Protein AF-X0YX67-F1 (afdb_monomer_lite)

Sequence (241 aa):
MGVINETNQQYYAGAQGFTVENALGQTDFTFTFDTNIVFGSFDPTAVDYALNNFKLYSSADGITYTEYVTSYTVTGNTIKLGVALAQNSVLVCQLKRLDGGDYGNRDAYGTATENNYGSYEYITLNNIVNNFIVAYVGAGKLIPSVKRTDLVFHAKRALQEFSYDTLKSIKSQELTIPPSLSVVTPQDYVNYVRMSWIDSAGVQRIIYPAKQKLSSRCVLGLEITVNNSIAYYFLTKCFNW

Structure (mmCIF, N/CA/C/O backbone):
data_AF-X0YX67-F1
#
_entry.id   AF-X0YX67-F1
#
loop_
_atom_site.group_PDB
_atom_site.id
_atom_site.type_symbol
_atom_site.label_atom_id
_atom_site.label_alt_id
_atom_site.label_comp_id
_atom_site.label_asym_id
_atom_site.label_entity_id
_atom_site.label_seq_id
_atom_site.pdbx_PDB_ins_code
_atom_site.Cartn_x
_atom_site.Cartn_y
_atom_site.Cartn_z
_atom_site.occupancy
_atom_site.B_iso_or_equiv
_atom_site.auth_seq_id
_atom_site.auth_comp_id
_atom_site.auth_asym_id
_atom_site.auth_atom_id
_atom_site.pdbx_PDB_model_num
ATOM 1 N N . MET A 1 1 ? -10.930 1.159 -16.025 1.00 39.53 1 MET A N 1
ATOM 2 C CA . MET A 1 1 ? -11.445 2.359 -15.335 1.00 39.53 1 MET A CA 1
ATOM 3 C C . MET A 1 1 ? -12.205 1.839 -14.131 1.00 39.53 1 MET A C 1
ATOM 5 O O . MET A 1 1 ? -13.312 1.348 -14.300 1.00 39.53 1 MET A O 1
ATOM 9 N N . GLY A 1 2 ? -11.514 1.739 -12.994 1.00 44.59 2 GLY A N 1
ATOM 10 C CA . GLY A 1 2 ? -12.050 1.131 -11.776 1.00 44.59 2 GLY A CA 1
ATOM 11 C C . GLY A 1 2 ? -13.024 2.092 -11.115 1.00 44.59 2 GLY A C 1
ATOM 12 O O . GLY A 1 2 ? -12.695 3.262 -10.930 1.00 44.59 2 GLY A O 1
ATOM 13 N N . VAL A 1 3 ? -14.232 1.614 -10.839 1.00 50.72 3 VAL A N 1
ATOM 14 C CA . VAL A 1 3 ? -15.180 2.324 -9.983 1.00 50.72 3 VAL A CA 1
ATOM 15 C C . VAL A 1 3 ? -14.537 2.390 -8.599 1.00 50.72 3 VAL A C 1
ATOM 17 O O . VAL A 1 3 ? -14.054 1.379 -8.101 1.00 50.72 3 VAL A O 1
ATOM 20 N N . ILE A 1 4 ? -14.443 3.591 -8.031 1.00 56.75 4 ILE A N 1
ATOM 21 C CA . ILE A 1 4 ? -13.987 3.771 -6.653 1.00 56.75 4 ILE A CA 1
ATOM 22 C C . ILE A 1 4 ? -15.188 3.425 -5.773 1.00 56.75 4 ILE A C 1
ATOM 24 O O . ILE A 1 4 ? -16.162 4.178 -5.741 1.00 56.75 4 ILE A O 1
ATOM 28 N N . ASN A 1 5 ? -15.142 2.255 -5.138 1.00 67.69 5 ASN A N 1
ATOM 29 C CA . ASN A 1 5 ? -16.209 1.742 -4.278 1.00 67.69 5 ASN A CA 1
ATOM 30 C C . ASN A 1 5 ? -16.007 2.112 -2.794 1.00 67.69 5 ASN A C 1
ATOM 32 O O . ASN A 1 5 ? -16.951 2.009 -2.011 1.00 67.69 5 ASN A O 1
ATOM 36 N N . GLU A 1 6 ? -14.818 2.592 -2.423 1.00 77.44 6 GLU A N 1
ATOM 37 C CA . GLU A 1 6 ? -14.455 2.990 -1.060 1.00 77.44 6 GLU A CA 1
ATOM 38 C C . GLU A 1 6 ? -14.471 4.513 -0.852 1.00 77.44 6 GLU A C 1
ATOM 40 O O . GLU A 1 6 ? -14.205 5.308 -1.754 1.00 77.44 6 GLU A O 1
ATOM 45 N N . THR A 1 7 ? -14.739 4.940 0.382 1.00 84.44 7 THR A N 1
ATOM 46 C CA . THR A 1 7 ? -14.540 6.331 0.812 1.00 84.44 7 THR A CA 1
ATOM 47 C C . THR A 1 7 ? -13.056 6.638 1.040 1.00 84.44 7 THR A C 1
ATOM 49 O O . THR A 1 7 ? -12.255 5.749 1.322 1.00 84.44 7 THR A O 1
ATOM 52 N N . ASN A 1 8 ? -12.680 7.923 1.020 1.00 81.12 8 ASN A N 1
ATOM 53 C CA . ASN A 1 8 ? -11.298 8.346 1.292 1.00 81.12 8 ASN A CA 1
ATOM 54 C C . ASN A 1 8 ? -10.771 7.833 2.644 1.00 81.12 8 ASN A C 1
ATOM 56 O O . ASN A 1 8 ? -9.595 7.500 2.756 1.00 81.12 8 ASN A O 1
ATOM 60 N N . GLN A 1 9 ? -11.622 7.768 3.673 1.00 83.31 9 GLN A N 1
ATOM 61 C CA . GLN A 1 9 ? -11.219 7.261 4.985 1.00 83.31 9 GLN A CA 1
ATOM 62 C C . GLN A 1 9 ? -10.942 5.753 4.943 1.00 83.31 9 GLN A C 1
ATOM 64 O O . GLN A 1 9 ? -9.942 5.306 5.494 1.00 83.31 9 GLN A O 1
ATOM 69 N N . GLN A 1 10 ? -11.773 4.978 4.247 1.00 86.06 10 GLN A N 1
ATOM 70 C CA . GLN A 1 10 ? -11.542 3.542 4.067 1.00 86.06 10 GLN A CA 1
ATOM 71 C C . GLN A 1 10 ? -10.254 3.279 3.295 1.00 86.06 10 GLN A C 1
ATOM 73 O O . GLN A 1 10 ? -9.461 2.452 3.728 1.00 86.06 10 GLN A O 1
ATOM 78 N N . TYR A 1 11 ? -10.007 4.050 2.235 1.00 83.75 11 TYR A N 1
ATOM 79 C CA . TYR A 1 11 ? -8.797 3.922 1.439 1.00 83.75 11 TYR A CA 1
ATOM 80 C C . TYR A 1 11 ? -7.555 4.279 2.273 1.00 83.75 11 TYR A C 1
ATOM 82 O O . TYR A 1 11 ? -6.769 3.399 2.593 1.00 83.75 11 TYR A O 1
ATOM 90 N N . TYR A 1 12 ? -7.398 5.538 2.707 1.00 83.88 12 TYR A N 1
ATOM 91 C CA . TYR A 1 12 ? -6.165 6.036 3.351 1.00 83.88 12 TYR A CA 1
ATOM 92 C C . TYR A 1 12 ? -5.987 5.636 4.820 1.00 83.88 12 TYR A C 1
ATOM 94 O O . TYR A 1 12 ? -4.862 5.514 5.314 1.00 83.88 12 TYR A O 1
ATOM 102 N N . ALA A 1 13 ? -7.084 5.494 5.561 1.00 85.06 13 ALA A N 1
ATOM 103 C CA . ALA A 1 13 ? -7.005 5.105 6.962 1.00 85.06 13 ALA A CA 1
ATOM 104 C C . ALA A 1 13 ? -7.151 3.595 7.157 1.00 85.06 13 ALA A C 1
ATOM 106 O O . ALA A 1 13 ? -6.752 3.092 8.204 1.00 85.06 13 ALA A O 1
ATOM 107 N N . GLY A 1 14 ? -7.690 2.861 6.176 1.00 88.38 14 GLY A N 1
ATOM 108 C CA . GLY A 1 14 ? -8.059 1.459 6.368 1.00 88.38 14 GLY A CA 1
ATOM 109 C C . GLY A 1 14 ? -9.144 1.299 7.430 1.00 88.38 14 GLY A C 1
ATOM 110 O O . GLY A 1 14 ? -9.179 0.283 8.114 1.00 88.38 14 GLY A O 1
ATOM 111 N N . ALA A 1 15 ? -9.973 2.324 7.640 1.00 91.69 15 ALA A N 1
ATOM 112 C CA . ALA A 1 15 ? -10.895 2.384 8.764 1.00 91.69 15 ALA A CA 1
ATOM 113 C C . ALA A 1 15 ? -12.323 2.675 8.317 1.00 91.69 15 ALA A C 1
ATOM 115 O O . ALA A 1 15 ? -12.563 3.508 7.441 1.00 91.69 15 ALA A O 1
ATOM 116 N N . GLN A 1 16 ? -13.279 2.024 8.972 1.00 93.25 16 GLN A N 1
ATOM 117 C CA . GLN A 1 16 ? -14.699 2.313 8.825 1.00 93.25 16 GLN A CA 1
ATOM 118 C C . GLN A 1 16 ? -15.388 2.161 10.176 1.00 93.25 16 GLN A C 1
ATOM 120 O O . GLN A 1 16 ? -15.188 1.170 10.880 1.00 93.25 16 GLN A O 1
ATOM 125 N N . GLY A 1 17 ? -16.202 3.157 10.521 1.00 91.50 17 GLY A N 1
ATOM 126 C CA . GLY A 1 17 ? -16.963 3.202 11.761 1.00 91.50 17 GLY A CA 1
ATOM 127 C C . GLY A 1 17 ? -18.469 3.208 11.533 1.00 91.50 17 GLY A C 1
ATOM 128 O O . GLY A 1 17 ? -18.946 3.713 10.519 1.00 91.50 17 GLY A O 1
ATOM 129 N N . PHE A 1 18 ? -19.202 2.688 12.510 1.00 91.69 18 PHE A N 1
ATOM 130 C CA . PHE A 1 18 ? -20.656 2.727 12.590 1.00 91.69 18 PHE A CA 1
ATOM 131 C C . PHE A 1 18 ? -21.087 3.234 13.962 1.00 91.69 18 PHE A C 1
ATOM 133 O O . PHE A 1 18 ? -20.570 2.788 14.986 1.00 91.69 18 PHE A O 1
ATOM 140 N N . THR A 1 19 ? -22.066 4.130 13.982 1.00 91.31 19 THR A N 1
ATOM 141 C CA . THR A 1 19 ? -22.803 4.522 15.187 1.00 91.31 19 THR A CA 1
ATOM 142 C C . THR A 1 19 ? -24.046 3.652 15.312 1.00 91.31 19 THR A C 1
ATOM 144 O O . THR A 1 19 ? -24.805 3.517 14.353 1.00 91.31 19 THR A O 1
ATOM 147 N N . VAL A 1 20 ? -24.278 3.061 16.482 1.00 91.19 20 VAL A N 1
ATOM 148 C CA . VAL A 1 20 ? -25.467 2.234 16.715 1.00 91.19 20 VAL A CA 1
ATOM 149 C C . VAL A 1 20 ? -26.690 3.120 16.919 1.00 91.19 20 VAL A C 1
ATOM 151 O O . VAL A 1 20 ? -26.852 3.743 17.967 1.00 91.19 20 VAL A O 1
ATOM 154 N N . GLU A 1 21 ? -27.581 3.146 15.932 1.00 87.25 21 GLU A N 1
ATOM 155 C CA . GLU A 1 21 ? -2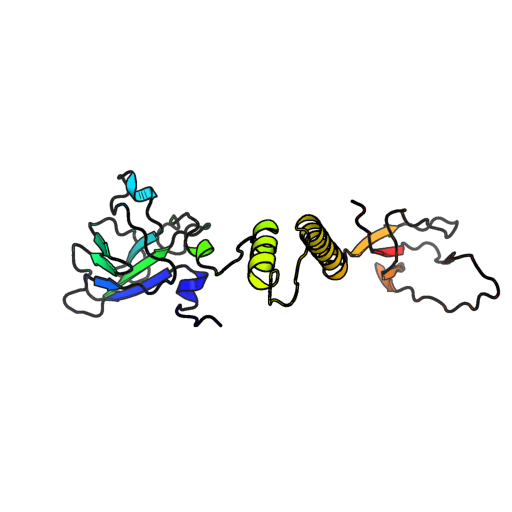8.815 3.942 15.992 1.00 87.25 21 GLU A CA 1
ATOM 156 C C . GLU A 1 21 ? -29.974 3.196 16.674 1.00 87.25 21 GLU A C 1
ATOM 158 O O . GLU A 1 21 ? -30.875 3.815 17.246 1.00 87.25 21 GLU A O 1
ATOM 163 N N . ASN A 1 22 ? -29.952 1.858 16.657 1.00 86.81 22 ASN A N 1
ATOM 164 C CA . ASN A 1 22 ? -31.023 1.030 17.207 1.00 86.81 22 ASN A CA 1
ATOM 165 C C . ASN A 1 22 ? -31.076 1.114 18.742 1.00 86.81 22 ASN A C 1
ATOM 167 O O . ASN A 1 22 ? -30.098 0.811 19.424 1.00 86.81 22 ASN A O 1
ATOM 171 N N . ALA A 1 23 ? -32.251 1.437 19.288 1.00 82.12 23 ALA A N 1
ATOM 172 C CA . ALA A 1 23 ? -32.503 1.500 20.729 1.00 82.12 23 ALA A CA 1
ATOM 173 C C . ALA A 1 23 ? -32.310 0.153 21.451 1.00 82.12 23 ALA A C 1
ATOM 175 O O . ALA A 1 23 ? -31.989 0.135 22.636 1.00 82.12 23 ALA A O 1
ATOM 176 N N . LEU A 1 24 ? -32.474 -0.973 20.747 1.00 85.25 24 LEU A N 1
ATOM 177 C CA . LEU A 1 24 ? -32.222 -2.318 21.283 1.00 85.25 24 LEU A CA 1
ATOM 178 C C . LEU A 1 24 ? -30.761 -2.774 21.115 1.00 85.25 24 LEU A C 1
ATOM 180 O O . LEU A 1 24 ? -30.411 -3.879 21.527 1.00 85.25 24 LEU A O 1
ATOM 184 N N . GLY A 1 25 ? -29.917 -1.937 20.510 1.00 87.56 25 GLY A N 1
ATOM 185 C CA . GLY A 1 25 ? -28.554 -2.274 20.128 1.00 87.56 25 GLY A CA 1
ATOM 186 C C . GLY A 1 25 ? -28.440 -2.973 18.770 1.00 87.56 25 GLY A C 1
ATOM 187 O O . GLY A 1 25 ? -29.434 -3.278 18.105 1.00 87.56 25 GLY A O 1
ATOM 188 N N . GLN A 1 26 ? -27.204 -3.203 18.331 1.00 90.00 26 GLN A N 1
ATOM 189 C CA . GLN A 1 26 ? -26.885 -3.814 17.036 1.00 90.00 26 GLN A CA 1
ATOM 190 C C . GLN A 1 26 ? -25.770 -4.853 17.185 1.00 90.00 26 GLN A C 1
ATOM 192 O O . GLN A 1 26 ? -24.805 -4.645 17.921 1.00 90.00 26 GLN A O 1
ATOM 197 N N . THR A 1 27 ? -25.915 -5.985 16.494 1.00 91.00 27 THR A N 1
ATOM 198 C CA . THR A 1 27 ? -24.943 -7.093 16.504 1.00 91.00 27 THR A CA 1
ATOM 199 C C . THR A 1 27 ? -24.186 -7.222 15.191 1.00 91.00 27 THR A C 1
ATOM 201 O O . THR A 1 27 ? -23.035 -7.642 15.200 1.00 91.00 27 THR A O 1
ATOM 204 N N . ASP A 1 28 ? -24.820 -6.869 14.072 1.00 91.50 28 ASP A N 1
ATOM 205 C CA . ASP A 1 28 ? -24.304 -7.145 12.734 1.00 91.50 28 ASP A CA 1
ATOM 206 C C . ASP A 1 28 ? -23.813 -5.849 12.081 1.00 91.50 28 ASP A C 1
ATOM 208 O O . ASP A 1 28 ? -24.578 -4.896 11.915 1.00 91.50 28 ASP A O 1
ATOM 212 N N . PHE A 1 29 ? -22.543 -5.825 11.682 1.00 92.75 29 PHE A N 1
ATOM 213 C CA . PHE A 1 29 ? -21.889 -4.682 11.044 1.00 92.75 29 PHE A CA 1
ATOM 214 C C . PHE A 1 29 ? -21.235 -5.141 9.744 1.00 92.75 29 PHE A C 1
ATOM 216 O O . PHE A 1 29 ? -20.368 -6.013 9.756 1.00 92.75 29 PHE A O 1
ATOM 223 N N . THR A 1 30 ? -21.671 -4.585 8.613 1.00 92.81 30 THR A N 1
ATOM 224 C CA . THR A 1 30 ? -21.150 -4.953 7.287 1.00 92.81 30 THR A CA 1
ATOM 225 C C . THR A 1 30 ? -20.212 -3.874 6.785 1.00 92.81 30 THR A C 1
ATOM 227 O O . THR A 1 30 ? -20.649 -2.766 6.488 1.00 92.81 30 THR A O 1
ATOM 230 N N . PHE A 1 31 ? -18.932 -4.212 6.685 1.00 90.50 31 PHE A N 1
ATOM 231 C CA . PHE A 1 31 ? -17.894 -3.326 6.181 1.00 90.50 31 PHE A CA 1
ATOM 232 C C . PHE A 1 31 ? -17.813 -3.404 4.656 1.00 90.50 31 PHE A C 1
ATOM 234 O O . PHE A 1 31 ? -18.072 -4.447 4.055 1.00 90.50 31 PHE A O 1
ATOM 241 N N . THR A 1 32 ? -17.449 -2.293 4.023 1.00 89.19 32 THR A N 1
ATOM 242 C CA . THR A 1 32 ? -17.390 -2.166 2.557 1.00 89.19 32 THR A CA 1
ATOM 243 C C . THR A 1 32 ? -15.966 -1.936 2.061 1.00 89.19 32 THR A C 1
ATOM 245 O O . THR A 1 32 ? -15.774 -1.204 1.096 1.00 89.19 32 THR A O 1
ATOM 248 N N . PHE A 1 33 ? -14.975 -2.510 2.748 1.00 86.00 33 PHE A N 1
ATOM 249 C CA . PHE A 1 33 ? -13.594 -2.514 2.273 1.00 86.00 33 PHE A CA 1
ATOM 250 C C . PHE A 1 33 ? -13.471 -3.346 0.984 1.00 86.00 33 PHE A C 1
ATOM 252 O O . PHE A 1 33 ? -14.098 -4.403 0.865 1.00 86.00 33 PHE A O 1
ATOM 259 N N . ASP A 1 34 ? -12.626 -2.897 0.062 1.00 82.31 34 ASP A N 1
ATOM 260 C CA . ASP A 1 34 ? -12.201 -3.617 -1.140 1.00 82.31 34 ASP A CA 1
ATOM 261 C C . ASP A 1 34 ? -11.268 -4.783 -0.761 1.00 82.31 34 ASP A C 1
ATOM 263 O O . ASP A 1 34 ? -11.273 -5.837 -1.404 1.00 82.31 34 ASP A O 1
ATOM 267 N N . THR A 1 35 ? -10.521 -4.645 0.342 1.00 84.69 35 THR A N 1
ATOM 268 C CA . THR A 1 35 ? -9.781 -5.750 0.965 1.00 84.69 35 THR A CA 1
ATOM 269 C C . THR A 1 35 ? -10.687 -6.564 1.887 1.00 84.69 35 THR A C 1
ATOM 271 O O . THR A 1 35 ? -11.244 -6.049 2.856 1.00 84.69 35 THR A O 1
ATOM 274 N N . ASN A 1 36 ? -10.784 -7.872 1.628 1.00 88.44 36 ASN A N 1
ATOM 275 C CA . ASN A 1 36 ? -11.565 -8.782 2.465 1.00 88.44 36 ASN A CA 1
ATOM 276 C C . ASN A 1 36 ? -11.023 -8.860 3.898 1.00 88.44 36 ASN A C 1
ATOM 278 O O . ASN A 1 36 ? -9.813 -8.952 4.126 1.00 88.44 36 ASN A O 1
ATOM 282 N N . ILE A 1 37 ? -11.935 -8.912 4.865 1.00 91.12 37 ILE A N 1
ATOM 283 C CA . ILE A 1 37 ? -11.599 -9.100 6.276 1.00 91.12 37 ILE A CA 1
ATOM 284 C C . ILE A 1 37 ? -11.174 -10.558 6.508 1.00 91.12 37 ILE A C 1
ATOM 286 O O . ILE A 1 37 ? -11.903 -11.498 6.192 1.00 91.12 37 ILE A O 1
ATOM 290 N N . VAL A 1 38 ? -9.982 -10.751 7.075 1.00 90.94 38 VAL A N 1
ATOM 291 C CA . VAL A 1 38 ? -9.420 -12.059 7.433 1.00 90.94 38 VAL A CA 1
ATOM 292 C C . VAL A 1 38 ? -9.468 -12.208 8.945 1.00 90.94 38 VAL A C 1
ATOM 294 O O . VAL A 1 38 ? -8.846 -11.434 9.674 1.00 90.94 38 VAL A O 1
ATOM 297 N N . PHE A 1 39 ? -10.200 -13.222 9.401 1.00 92.44 39 PHE A N 1
ATOM 298 C CA . PHE A 1 39 ? -10.424 -13.524 10.809 1.00 92.44 39 PHE A CA 1
ATOM 299 C C . PHE A 1 39 ? -9.821 -14.882 11.184 1.00 92.44 39 PHE A C 1
ATOM 301 O O . PHE A 1 39 ? -10.128 -15.893 10.556 1.00 92.44 39 PHE A O 1
ATOM 308 N N . GLY A 1 40 ? -8.982 -14.885 12.215 1.00 90.00 40 GLY A N 1
ATOM 309 C CA . GLY A 1 40 ? -8.435 -16.059 12.889 1.00 90.00 40 GLY A CA 1
ATOM 310 C C . GLY A 1 40 ? -9.041 -16.251 14.282 1.00 90.00 40 GLY A C 1
ATOM 311 O O . GLY A 1 40 ? -9.640 -17.288 14.545 1.00 90.00 40 GLY A O 1
ATOM 312 N N . SER A 1 41 ? -8.936 -15.254 15.170 1.00 92.00 41 SER A N 1
ATOM 313 C CA . SER A 1 41 ? -9.502 -15.316 16.532 1.00 92.00 41 SER A CA 1
ATOM 314 C C . SER A 1 41 ? -9.850 -13.932 17.081 1.00 92.00 41 SER A C 1
ATOM 316 O O . SER A 1 41 ? -9.212 -12.949 16.725 1.00 92.00 41 SER A O 1
ATOM 318 N N . PHE A 1 42 ? -10.829 -13.841 17.984 1.00 90.06 42 PHE A N 1
ATOM 319 C CA . PHE A 1 42 ? -11.140 -12.605 18.717 1.00 90.06 42 PHE A CA 1
ATOM 320 C C . PHE A 1 42 ? -10.285 -12.427 19.987 1.00 90.06 42 PHE A C 1
ATOM 322 O O . PHE A 1 42 ? -10.194 -11.316 20.499 1.00 90.06 42 PHE A O 1
ATOM 329 N N . ASP A 1 43 ? -9.690 -13.509 20.504 1.00 89.94 43 ASP A N 1
ATOM 330 C CA . ASP A 1 43 ? -8.937 -13.528 21.764 1.00 89.94 43 ASP A CA 1
ATOM 331 C C . ASP A 1 43 ? -7.453 -13.205 21.512 1.00 89.94 43 ASP A C 1
ATOM 333 O O . ASP A 1 43 ? -6.781 -14.013 20.864 1.00 89.94 43 ASP A O 1
ATOM 337 N N . PRO A 1 44 ? -6.906 -12.094 22.047 1.00 87.69 44 PRO A N 1
ATOM 338 C CA . PRO A 1 44 ? -5.502 -11.713 21.864 1.00 87.69 44 PRO A CA 1
ATOM 339 C C . PRO A 1 44 ? -4.484 -12.736 22.376 1.00 87.69 44 PRO A C 1
ATOM 341 O O . PRO A 1 44 ? -3.317 -12.689 21.991 1.00 87.69 44 PRO A O 1
ATOM 344 N N . THR A 1 45 ? -4.895 -13.642 23.266 1.00 90.19 45 THR A N 1
ATOM 345 C CA . THR A 1 45 ? -4.029 -14.693 23.814 1.00 90.19 45 THR A CA 1
ATOM 346 C C . THR A 1 45 ? -3.947 -15.927 22.913 1.00 90.19 45 THR A C 1
ATOM 348 O O . THR A 1 45 ? -3.042 -16.749 23.074 1.00 90.19 45 THR A O 1
ATOM 351 N N . ALA A 1 46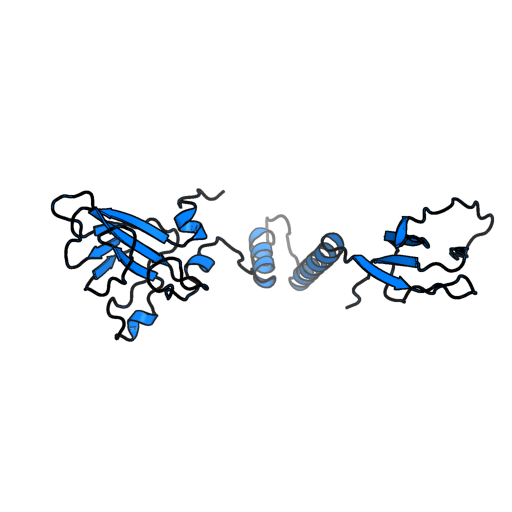 ? -4.854 -16.058 21.940 1.00 91.00 46 ALA A N 1
ATOM 352 C CA . ALA A 1 46 ? -4.853 -17.154 20.984 1.00 91.00 46 ALA A CA 1
ATOM 353 C C . ALA A 1 46 ? -3.799 -16.940 19.886 1.00 91.00 46 ALA A C 1
ATOM 355 O O . ALA A 1 46 ? -3.623 -15.837 19.372 1.00 91.00 46 ALA A O 1
ATOM 356 N N . VAL A 1 47 ? -3.144 -18.020 19.453 1.00 88.50 47 VAL A N 1
ATOM 357 C CA . VAL A 1 47 ? -2.115 -17.970 18.393 1.00 88.50 47 VAL A CA 1
ATOM 358 C C . VAL A 1 47 ? -2.685 -17.424 17.078 1.00 88.50 47 VAL A C 1
ATOM 360 O O . VAL A 1 47 ? -2.053 -16.600 16.417 1.00 88.50 47 VAL A O 1
ATOM 363 N N . ASP A 1 48 ? -3.912 -17.820 16.737 1.00 90.25 48 ASP A N 1
ATOM 364 C CA . ASP A 1 48 ? -4.572 -17.427 15.488 1.00 90.25 48 ASP A CA 1
ATOM 365 C C . ASP A 1 48 ? -4.975 -15.943 15.454 1.00 90.25 48 ASP A C 1
ATOM 367 O O . ASP A 1 48 ? -5.267 -15.412 14.385 1.00 90.25 48 ASP A O 1
ATOM 371 N N . TYR A 1 49 ? -4.935 -15.228 16.584 1.00 89.00 49 TYR A N 1
ATOM 372 C CA . TYR A 1 49 ? -5.202 -13.786 16.621 1.00 89.00 49 TYR A CA 1
ATOM 373 C C . TYR A 1 49 ? -4.177 -12.988 15.801 1.00 89.00 49 TYR A C 1
ATOM 375 O O . TYR A 1 49 ? -4.503 -11.982 15.164 1.00 89.00 49 TYR A O 1
ATOM 383 N N . ALA A 1 50 ? -2.930 -13.466 15.741 1.00 87.56 50 ALA A N 1
ATOM 384 C CA . ALA A 1 50 ? -1.894 -12.846 14.921 1.00 87.56 50 ALA A CA 1
ATOM 385 C C . ALA A 1 50 ? -2.242 -12.860 13.419 1.00 87.56 50 ALA A C 1
ATOM 387 O O . ALA A 1 50 ? -1.805 -11.964 12.693 1.00 87.56 50 ALA A O 1
ATOM 388 N N . LEU A 1 51 ? -3.059 -13.824 12.972 1.00 90.62 51 LEU A N 1
ATOM 389 C CA . LEU A 1 51 ? -3.480 -13.989 11.576 1.00 90.62 51 LEU A CA 1
ATOM 390 C C . LEU A 1 51 ? -4.570 -12.999 11.147 1.00 90.62 51 LEU A C 1
ATOM 392 O O . LEU A 1 51 ? -4.819 -12.859 9.950 1.00 90.62 51 LEU A O 1
ATOM 396 N N . ASN A 1 52 ? -5.203 -12.292 12.088 1.00 92.12 52 ASN A N 1
ATOM 397 C CA . ASN A 1 52 ? -6.174 -11.254 11.754 1.00 92.12 52 ASN A CA 1
ATOM 398 C C . ASN A 1 52 ? -5.508 -10.154 10.922 1.00 92.12 52 ASN A C 1
ATOM 400 O O . ASN A 1 52 ? -4.429 -9.679 11.284 1.00 92.12 52 ASN A O 1
ATOM 404 N N . ASN A 1 53 ? -6.165 -9.680 9.864 1.00 92.81 53 ASN A N 1
ATOM 405 C CA . ASN A 1 53 ? -5.693 -8.519 9.095 1.00 92.81 53 ASN A CA 1
ATOM 406 C C . ASN A 1 53 ? -6.265 -7.179 9.597 1.00 92.81 53 ASN A C 1
ATOM 408 O O . ASN A 1 53 ? -5.980 -6.131 9.021 1.00 92.81 53 ASN A O 1
ATOM 412 N N . PHE A 1 54 ? -7.039 -7.208 10.680 1.00 93.69 54 PHE A N 1
ATOM 413 C CA . PHE A 1 54 ? -7.739 -6.063 11.251 1.00 93.69 54 PHE A CA 1
ATOM 414 C C . PHE A 1 54 ? -7.748 -6.123 12.783 1.00 93.69 54 PHE A C 1
ATOM 416 O O . PHE A 1 54 ? -7.417 -7.149 13.383 1.00 93.69 54 PHE A O 1
ATOM 423 N N . LYS A 1 55 ? -8.146 -5.013 13.400 1.00 93.44 55 LYS A N 1
ATOM 424 C CA . LYS A 1 55 ? -8.530 -4.898 14.804 1.00 93.44 55 LYS A CA 1
ATOM 425 C C . LYS A 1 55 ? -9.879 -4.197 14.909 1.00 93.44 55 LYS A C 1
ATOM 427 O O . LYS A 1 55 ? -10.205 -3.320 14.105 1.00 93.44 55 LYS A O 1
ATOM 432 N N . LEU A 1 56 ? -10.661 -4.591 15.907 1.00 93.56 56 LEU A N 1
ATOM 433 C CA . LEU A 1 56 ? -11.974 -4.022 16.174 1.00 93.56 56 LEU A CA 1
ATOM 434 C C . LEU A 1 56 ? -11.903 -3.156 17.427 1.00 93.56 56 LEU A C 1
ATOM 436 O O . LEU A 1 56 ? -11.373 -3.587 18.450 1.00 93.56 56 LEU A O 1
ATOM 440 N N . TYR A 1 57 ? -12.461 -1.954 17.357 1.00 94.62 57 TYR A N 1
ATOM 441 C CA . TYR A 1 57 ? -12.525 -1.030 18.477 1.00 94.62 57 TYR A CA 1
ATOM 442 C C . TYR A 1 57 ? -13.969 -0.622 18.749 1.00 94.62 57 TYR A C 1
ATOM 444 O O . TYR A 1 57 ? -14.743 -0.379 17.825 1.00 94.62 57 TYR A O 1
ATOM 452 N N . SER A 1 58 ? -14.321 -0.507 20.023 1.00 93.50 58 SER A N 1
ATOM 453 C CA . SER A 1 58 ? -15.609 0.022 20.467 1.00 93.50 58 SER A CA 1
ATOM 454 C C . SER A 1 58 ? -15.414 1.261 21.330 1.00 93.50 58 SER A C 1
ATOM 456 O O . SER A 1 58 ? -14.433 1.365 22.065 1.00 93.50 58 SER A O 1
ATOM 458 N N . SER A 1 59 ? -16.355 2.196 21.262 1.00 93.69 59 SER A N 1
ATOM 459 C CA . SER A 1 59 ? -16.394 3.380 22.115 1.00 93.69 59 SER A CA 1
ATOM 460 C C . SER A 1 59 ? -17.827 3.664 22.546 1.00 93.69 59 SER A C 1
ATOM 462 O O . SER A 1 59 ? -18.720 3.675 21.706 1.00 93.69 59 SER A O 1
ATOM 464 N N . ALA A 1 60 ? -18.054 3.917 23.835 1.00 89.69 60 ALA A N 1
ATOM 465 C CA . ALA A 1 60 ? -19.363 4.356 24.326 1.00 89.69 60 ALA A CA 1
ATOM 466 C C . ALA A 1 60 ? -19.626 5.843 24.021 1.00 89.69 60 ALA A C 1
ATOM 468 O O . ALA A 1 60 ? -20.766 6.228 23.785 1.00 89.69 60 ALA A O 1
ATOM 469 N N . ASP A 1 61 ? -18.562 6.654 23.984 1.00 86.31 61 ASP A N 1
ATOM 470 C CA . ASP A 1 61 ? -18.642 8.117 23.865 1.00 86.31 61 ASP A CA 1
ATOM 471 C C . ASP A 1 61 ? -18.240 8.635 22.470 1.00 86.31 61 ASP A C 1
ATOM 473 O O . ASP A 1 61 ? -18.349 9.825 22.186 1.00 86.31 61 ASP A O 1
ATOM 477 N N . GLY A 1 62 ? -17.693 7.766 21.611 1.00 83.56 62 GLY A N 1
ATOM 478 C CA . GLY A 1 62 ? -17.143 8.126 20.296 1.00 83.56 62 GLY A CA 1
ATOM 479 C C . GLY A 1 62 ? -15.783 8.841 20.336 1.00 83.56 62 GLY A C 1
ATOM 480 O O . GLY A 1 62 ? -15.264 9.223 19.286 1.00 83.56 62 GLY A O 1
ATOM 481 N N . ILE A 1 63 ? -15.195 9.010 21.527 1.00 83.81 63 ILE A N 1
ATOM 482 C CA . ILE A 1 63 ? -13.918 9.713 21.748 1.00 83.81 63 ILE A CA 1
ATOM 483 C C . ILE A 1 63 ? -12.810 8.728 22.138 1.00 83.81 63 ILE A C 1
ATOM 485 O O . ILE A 1 63 ? -11.754 8.698 21.509 1.00 83.81 63 ILE A O 1
ATOM 489 N N . THR A 1 64 ? -13.049 7.906 23.163 1.00 89.44 64 THR A N 1
ATOM 490 C CA . THR A 1 64 ? -12.072 6.927 23.660 1.00 89.44 64 THR A CA 1
ATOM 491 C C . THR A 1 64 ? -12.402 5.550 23.113 1.00 89.44 64 THR A C 1
ATOM 493 O O . THR A 1 64 ? -13.463 5.002 23.411 1.00 89.44 64 THR A O 1
ATOM 496 N N . TYR A 1 65 ? -11.496 4.986 22.325 1.00 92.44 65 TYR A N 1
ATOM 497 C CA . TYR A 1 65 ? -11.676 3.691 21.677 1.00 92.44 65 TYR A CA 1
ATOM 498 C C . TYR A 1 65 ? -10.901 2.613 22.430 1.00 92.44 65 TYR A C 1
ATOM 500 O O . TYR A 1 65 ? -9.713 2.778 22.696 1.00 92.44 65 TYR A O 1
ATOM 508 N N . THR A 1 66 ? -11.563 1.507 22.757 1.00 92.38 66 THR A N 1
ATOM 509 C CA . THR A 1 66 ? -10.947 0.327 23.375 1.00 92.38 66 THR A CA 1
ATOM 510 C C . THR A 1 66 ? -11.066 -0.868 22.444 1.00 92.38 66 THR A C 1
ATOM 512 O O . THR A 1 66 ? -12.015 -0.964 21.666 1.00 92.38 66 THR A O 1
ATOM 515 N N . GLU A 1 67 ? -10.081 -1.766 22.481 1.00 91.94 67 GLU A N 1
ATOM 516 C CA . GLU A 1 67 ? -10.116 -2.971 21.654 1.00 91.94 67 GLU A CA 1
ATOM 517 C C . GLU A 1 67 ? -11.279 -3.878 22.079 1.00 91.94 67 GLU A C 1
ATOM 519 O O . GLU A 1 67 ? -11.478 -4.155 23.265 1.00 91.94 67 GLU A O 1
ATOM 524 N N . TYR A 1 68 ? -12.052 -4.340 21.100 1.00 91.00 68 TYR A N 1
ATOM 525 C CA . TYR A 1 68 ? -13.168 -5.246 21.317 1.00 91.00 68 TYR A CA 1
ATOM 526 C C . TYR A 1 68 ? -12.676 -6.698 21.270 1.00 91.00 68 TYR A C 1
ATOM 528 O O . TYR A 1 68 ? -12.456 -7.263 20.200 1.00 91.00 68 TYR A O 1
ATOM 536 N N . VAL A 1 69 ? -12.525 -7.298 22.452 1.00 89.69 69 VAL A N 1
ATOM 537 C CA . VAL A 1 69 ? -11.988 -8.661 22.650 1.00 89.69 69 VAL A CA 1
ATOM 538 C C . VAL A 1 69 ? -13.049 -9.676 23.088 1.00 89.69 69 VAL A C 1
ATOM 540 O O . VAL A 1 69 ? -12.736 -10.809 23.440 1.00 89.69 69 VAL A O 1
ATOM 543 N N . THR A 1 70 ? -14.324 -9.287 23.114 1.00 90.38 70 THR A N 1
ATOM 544 C CA . THR A 1 70 ? -15.431 -10.220 23.370 1.00 90.38 70 THR A CA 1
ATOM 545 C C . THR A 1 70 ? -15.772 -11.014 22.114 1.00 90.38 70 THR A C 1
ATOM 547 O O . THR A 1 70 ? -15.501 -10.567 21.006 1.00 90.38 70 THR A O 1
ATOM 550 N N . SER A 1 71 ? -16.383 -12.192 22.261 1.00 89.19 71 SER A N 1
ATOM 551 C CA . SER A 1 71 ? -16.620 -13.105 21.137 1.00 89.19 71 SER A CA 1
ATOM 552 C C . SER A 1 71 ? -17.403 -12.454 19.990 1.00 89.19 71 SER A C 1
ATOM 554 O O . SER A 1 71 ? -18.512 -11.952 20.196 1.00 89.19 71 SER A O 1
ATOM 556 N N . TYR A 1 72 ? -16.866 -12.539 18.777 1.00 92.12 72 TYR A N 1
ATOM 557 C CA . TYR A 1 72 ? -17.540 -12.188 17.530 1.00 92.12 72 TYR A CA 1
ATOM 558 C C . TYR A 1 72 ? -17.146 -13.176 16.430 1.00 92.12 72 TYR A C 1
ATOM 560 O O . TYR A 1 72 ? -16.176 -13.924 16.557 1.00 92.12 72 TYR A O 1
ATOM 568 N N . THR A 1 73 ? -17.919 -13.193 15.349 1.00 91.81 73 THR A N 1
ATOM 569 C CA . THR A 1 73 ? -17.663 -14.023 14.166 1.00 91.81 73 THR A CA 1
ATOM 570 C C . THR A 1 73 ? -17.640 -13.156 12.920 1.00 91.81 73 THR A C 1
ATOM 572 O O . THR A 1 73 ? -18.247 -12.085 12.892 1.00 91.81 73 THR A O 1
ATOM 575 N N . VAL A 1 74 ? -16.935 -13.610 11.887 1.00 92.06 74 VAL A N 1
ATOM 576 C CA . VAL A 1 74 ? -16.811 -12.883 10.622 1.00 92.06 74 VAL A CA 1
ATOM 577 C C . VAL A 1 74 ? -17.270 -13.777 9.481 1.00 92.06 74 VAL A C 1
ATOM 579 O O . VAL A 1 74 ? -16.866 -14.932 9.379 1.00 92.06 74 VAL A O 1
ATOM 582 N N . THR A 1 75 ? -18.157 -13.260 8.634 1.00 90.69 75 THR A N 1
ATOM 583 C CA . THR A 1 75 ? -18.617 -13.925 7.410 1.00 90.69 75 THR A CA 1
ATOM 584 C C . THR A 1 75 ? -18.487 -12.943 6.254 1.00 90.69 75 THR A C 1
ATOM 586 O O . THR A 1 75 ? -19.240 -11.973 6.169 1.00 90.69 75 THR A O 1
ATOM 589 N N . GLY A 1 76 ? -17.507 -13.169 5.376 1.00 88.31 76 GLY A N 1
ATOM 590 C CA . GLY A 1 76 ? -17.114 -12.170 4.380 1.00 88.31 76 GLY A CA 1
ATOM 591 C C . GLY A 1 76 ? -16.632 -10.892 5.071 1.00 88.31 76 GLY A C 1
ATOM 592 O O . GLY A 1 76 ? -15.771 -10.960 5.941 1.00 88.31 76 GLY A O 1
ATOM 593 N N . ASN A 1 77 ? -17.243 -9.752 4.741 1.00 89.81 77 ASN A N 1
ATOM 594 C CA . ASN A 1 77 ? -16.961 -8.463 5.384 1.00 89.81 77 ASN A CA 1
ATOM 595 C C . ASN A 1 77 ? -17.996 -8.080 6.459 1.00 89.81 77 ASN A C 1
ATOM 597 O O . ASN A 1 77 ? -18.024 -6.938 6.916 1.00 89.81 77 ASN A O 1
ATOM 601 N N . THR A 1 78 ? -18.861 -9.012 6.871 1.00 92.25 78 THR A N 1
ATOM 602 C CA . THR A 1 78 ? -19.820 -8.788 7.957 1.00 92.25 78 THR A CA 1
ATOM 603 C C . THR A 1 78 ? -19.288 -9.370 9.259 1.00 92.25 78 THR A C 1
ATOM 605 O O . THR A 1 78 ? -19.049 -10.575 9.361 1.00 92.25 78 THR A O 1
ATOM 608 N N . ILE A 1 79 ? -19.148 -8.517 10.271 1.00 93.44 79 ILE A N 1
ATOM 609 C CA . ILE A 1 79 ? -18.809 -8.900 11.641 1.00 93.44 79 ILE A CA 1
ATOM 610 C C . ILE A 1 79 ? -20.102 -9.005 12.447 1.00 93.44 79 ILE A C 1
ATOM 612 O O . ILE A 1 79 ? -20.908 -8.073 12.461 1.00 93.44 79 ILE A O 1
ATOM 616 N N . LYS A 1 80 ? -20.287 -10.137 13.125 1.00 93.50 80 LYS A N 1
ATOM 617 C CA . LYS A 1 80 ? -21.404 -10.387 14.038 1.00 93.50 80 LYS A CA 1
ATOM 618 C C . LYS A 1 80 ? -20.897 -10.516 15.465 1.00 93.50 80 LYS A C 1
ATOM 620 O O . LYS A 1 80 ? -20.164 -11.456 15.779 1.00 93.50 80 LYS A O 1
ATOM 625 N N . LEU A 1 81 ? -21.293 -9.585 16.322 1.00 92.62 81 LEU A N 1
ATOM 626 C CA . LEU A 1 81 ? -20.956 -9.583 17.742 1.00 92.62 81 LEU A CA 1
ATOM 627 C C . LEU A 1 81 ? -21.809 -10.606 18.502 1.00 92.62 81 LEU A C 1
ATOM 629 O O . LEU A 1 81 ? -23.001 -10.745 18.236 1.00 92.62 81 LEU A O 1
ATOM 633 N N . GLY A 1 82 ? -21.218 -11.297 19.481 1.00 86.75 82 GLY A N 1
ATOM 634 C CA . GLY A 1 82 ? -21.949 -12.229 20.349 1.00 86.75 82 GLY A CA 1
ATOM 635 C C . GLY A 1 82 ? -22.901 -11.537 21.332 1.00 86.75 82 GLY A C 1
ATOM 636 O O . GLY A 1 82 ? -23.846 -12.156 21.814 1.00 86.75 82 GLY A O 1
ATOM 637 N N . VAL A 1 83 ? -22.674 -10.249 21.609 1.00 87.69 83 VAL A N 1
ATOM 638 C CA . VAL A 1 83 ? -23.532 -9.394 22.440 1.00 87.69 83 VAL A CA 1
ATOM 639 C C . VAL A 1 83 ? -23.822 -8.108 21.675 1.00 87.69 83 VAL A C 1
ATOM 641 O O . VAL A 1 83 ? -22.913 -7.521 21.087 1.00 87.69 83 VAL A O 1
ATOM 644 N N . ALA A 1 84 ? -25.082 -7.672 21.684 1.00 88.50 84 ALA A N 1
ATOM 645 C CA . ALA A 1 84 ? -25.492 -6.436 21.029 1.00 88.50 84 ALA A CA 1
ATOM 646 C C . ALA A 1 84 ? -24.776 -5.229 21.644 1.00 88.50 84 ALA A C 1
ATOM 648 O O . ALA A 1 84 ? -24.766 -5.048 22.863 1.00 88.50 84 ALA A O 1
ATOM 649 N N . LEU A 1 85 ? -24.195 -4.393 20.787 1.00 90.38 85 LEU A N 1
ATOM 650 C CA . LEU A 1 85 ? -23.606 -3.129 21.201 1.00 90.38 85 LEU A CA 1
ATOM 651 C C . LEU A 1 85 ? -24.743 -2.137 21.495 1.00 90.38 85 LEU A C 1
ATOM 653 O O . LEU A 1 85 ? -25.688 -2.053 20.710 1.00 90.38 85 LEU A O 1
ATOM 657 N N . ALA A 1 86 ? -24.681 -1.422 22.619 1.00 89.44 86 ALA A N 1
ATOM 658 C CA . ALA A 1 86 ? -25.751 -0.522 23.054 1.00 89.44 86 ALA A CA 1
ATOM 659 C C . ALA A 1 86 ? -25.925 0.689 22.115 1.00 89.44 86 ALA A C 1
ATOM 661 O O . ALA A 1 86 ? -25.002 1.072 21.394 1.00 89.44 86 ALA A O 1
ATOM 662 N N . GLN A 1 87 ? -27.105 1.318 22.152 1.00 89.31 87 GLN A N 1
ATOM 663 C CA . GLN A 1 87 ? -27.388 2.531 21.378 1.00 89.31 87 GLN A CA 1
ATOM 664 C C . GLN A 1 87 ? -26.348 3.632 21.650 1.00 89.31 87 GLN A C 1
ATOM 666 O O . GLN A 1 87 ? -25.855 3.765 22.770 1.00 89.31 87 GLN A O 1
ATOM 671 N N . ASN A 1 88 ? -26.037 4.426 20.624 1.00 89.00 88 ASN A N 1
ATOM 672 C CA . ASN A 1 88 ? -25.052 5.516 20.618 1.00 89.00 88 ASN A CA 1
ATOM 673 C C . ASN A 1 88 ? -23.591 5.084 20.797 1.00 89.00 88 ASN A C 1
ATOM 675 O O . ASN A 1 88 ? -22.700 5.922 20.697 1.00 89.00 88 ASN A O 1
ATOM 679 N N . SER A 1 89 ? -23.326 3.791 20.994 1.00 91.19 89 SER A N 1
ATOM 680 C CA . SER A 1 89 ? -21.960 3.281 20.940 1.00 91.19 89 SER A CA 1
ATOM 681 C C . SER A 1 89 ? -21.453 3.279 19.495 1.00 91.19 89 SER A C 1
ATOM 683 O O . SER A 1 89 ? -22.217 3.096 18.543 1.00 91.19 89 SER A O 1
ATOM 685 N N . VAL A 1 90 ? -20.149 3.471 19.332 1.00 92.81 90 VAL A N 1
ATOM 686 C CA . VAL A 1 90 ? -19.452 3.474 18.046 1.00 92.81 90 VAL A CA 1
ATOM 687 C C . VAL A 1 90 ? -18.615 2.210 17.934 1.00 92.81 90 VAL A C 1
ATOM 689 O O . VAL A 1 90 ? -17.825 1.910 18.830 1.00 92.81 90 VAL A O 1
ATOM 692 N N . LEU A 1 91 ? -18.758 1.489 16.825 1.00 93.19 91 LEU A N 1
ATOM 693 C CA . LEU A 1 91 ? -17.887 0.377 16.460 1.00 93.19 91 LEU A CA 1
ATOM 694 C C . LEU A 1 91 ? -17.035 0.781 15.265 1.00 93.19 91 LEU A C 1
ATOM 696 O O . LEU A 1 91 ? -17.571 1.230 14.256 1.00 93.19 91 LEU A O 1
ATOM 700 N N . VAL A 1 92 ? -15.725 0.592 15.356 1.00 93.62 92 VAL A N 1
ATOM 701 C CA . VAL A 1 92 ? -14.785 0.874 14.271 1.00 93.62 92 VAL A CA 1
ATOM 702 C C . VAL A 1 92 ? -13.983 -0.378 13.963 1.00 93.62 92 VAL A C 1
ATOM 704 O O . VAL A 1 92 ? -13.391 -0.981 14.855 1.00 93.62 92 VAL A O 1
ATOM 707 N N . CYS A 1 93 ? -13.936 -0.751 12.688 1.00 93.19 93 CYS A N 1
ATOM 708 C CA . CYS A 1 93 ? -12.967 -1.715 12.188 1.00 93.19 93 CYS A CA 1
ATOM 709 C C . CYS A 1 93 ? -11.792 -0.957 11.583 1.00 93.19 93 CYS A C 1
ATOM 711 O O . CYS A 1 93 ? -11.982 -0.107 10.712 1.00 93.19 93 CYS A O 1
ATOM 713 N N . GLN A 1 94 ? -10.594 -1.294 12.044 1.00 93.06 94 GLN A N 1
ATOM 714 C CA . GLN A 1 94 ? -9.329 -0.756 11.570 1.00 93.06 94 GLN A CA 1
ATOM 715 C C . GLN A 1 94 ? -8.524 -1.903 10.958 1.00 93.06 94 GLN A C 1
ATOM 717 O O . GLN A 1 94 ? -8.122 -2.832 11.659 1.00 93.06 94 GLN A O 1
ATOM 722 N N . LEU A 1 95 ? -8.267 -1.846 9.656 1.00 92.62 95 LEU A N 1
ATOM 723 C CA . LEU A 1 95 ? -7.293 -2.712 9.002 1.00 92.62 95 LEU A CA 1
ATOM 724 C C . LEU A 1 95 ? -5.895 -2.421 9.558 1.00 92.62 95 LEU A C 1
ATOM 726 O O . LEU A 1 95 ? -5.565 -1.283 9.912 1.00 92.62 95 LEU A O 1
ATOM 730 N N . LYS A 1 96 ? -5.069 -3.464 9.653 1.00 92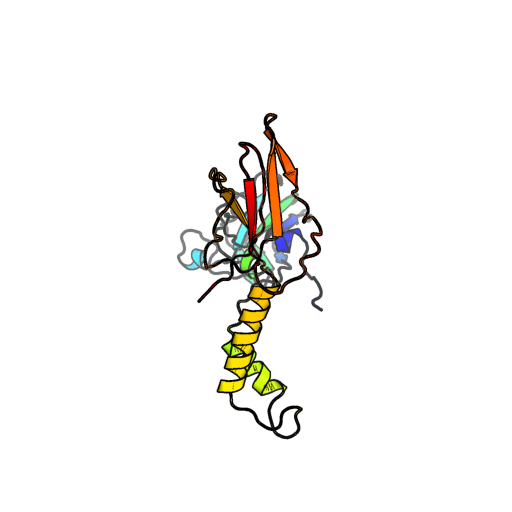.69 96 LYS A N 1
ATOM 731 C CA . LYS A 1 96 ? -3.701 -3.330 10.147 1.00 92.69 96 LYS A CA 1
ATOM 732 C C . LYS A 1 96 ? -2.853 -2.501 9.173 1.00 92.69 96 LYS A C 1
ATOM 734 O O . LYS A 1 96 ? -2.848 -2.785 7.975 1.00 92.69 96 LYS A O 1
ATOM 739 N N . ARG A 1 97 ? -2.112 -1.529 9.706 1.00 90.12 97 ARG A N 1
ATOM 740 C CA . ARG A 1 97 ? -1.314 -0.528 8.975 1.00 90.12 97 ARG A CA 1
ATOM 741 C C . ARG A 1 97 ? 0.103 -0.442 9.558 1.00 90.12 97 ARG A C 1
ATOM 743 O O . ARG A 1 97 ? 0.310 -0.828 10.711 1.00 90.12 97 ARG A O 1
ATOM 750 N N . LEU A 1 98 ? 1.092 0.045 8.804 1.00 87.75 98 LEU A N 1
ATOM 751 C CA . LEU A 1 98 ? 2.501 0.063 9.241 1.00 87.75 98 LEU A CA 1
ATOM 752 C C . LEU A 1 98 ? 2.732 0.906 10.501 1.00 87.75 98 LEU A C 1
ATOM 754 O O . LEU A 1 98 ? 3.624 0.615 11.294 1.00 87.75 98 LEU A O 1
ATOM 758 N N . ASP A 1 99 ? 1.953 1.966 10.664 1.00 86.81 99 ASP A N 1
ATOM 759 C CA . ASP A 1 99 ? 2.038 2.919 11.770 1.00 86.81 99 ASP A CA 1
ATOM 760 C C . ASP A 1 99 ? 1.198 2.515 12.995 1.00 86.81 99 ASP A C 1
ATOM 762 O O . ASP A 1 99 ? 1.254 3.200 14.015 1.00 86.81 99 ASP A O 1
ATOM 766 N N . GLY A 1 100 ? 0.450 1.407 12.913 1.00 85.12 100 GLY A N 1
ATOM 767 C CA . GLY A 1 100 ? -0.403 0.915 13.995 1.00 85.12 100 GLY A CA 1
ATOM 768 C C . GLY A 1 100 ? -1.828 1.485 14.011 1.00 85.12 100 GLY A C 1
ATOM 769 O O . GLY A 1 100 ? -2.609 1.116 14.890 1.00 85.12 100 GLY A O 1
ATOM 770 N N . GLY A 1 101 ? -2.202 2.322 13.035 1.00 88.62 101 GLY A N 1
ATOM 771 C CA . GLY A 1 101 ? -3.550 2.890 12.903 1.00 88.62 101 GLY A CA 1
ATOM 772 C C . GLY A 1 101 ? -3.860 4.041 13.872 1.00 88.62 101 GLY A C 1
ATOM 773 O O . GLY A 1 101 ? -3.032 4.447 14.685 1.00 88.62 101 GLY A O 1
ATOM 774 N N . ASP A 1 102 ? -5.078 4.584 13.778 1.00 88.88 102 ASP A N 1
ATOM 775 C CA . ASP A 1 102 ? -5.465 5.823 14.477 1.00 88.88 102 ASP A CA 1
ATOM 776 C C . ASP A 1 102 ? -6.272 5.602 15.773 1.00 88.88 102 ASP A C 1
ATOM 778 O O . ASP A 1 102 ? -6.450 6.537 16.559 1.00 88.88 102 ASP A O 1
ATOM 782 N N . TYR A 1 103 ? -6.731 4.371 16.027 1.00 89.19 103 TYR A N 1
ATOM 783 C CA . TYR A 1 103 ? -7.648 4.031 17.121 1.00 89.19 103 TYR A CA 1
ATOM 784 C C . TYR A 1 103 ? -6.970 3.271 18.268 1.00 89.19 103 TYR A C 1
ATOM 786 O O . TYR A 1 103 ? -5.960 2.586 18.094 1.00 89.19 103 TYR A O 1
ATOM 794 N N . GLY A 1 104 ? -7.556 3.394 19.463 1.00 88.75 104 GLY A N 1
ATOM 795 C CA . GLY A 1 104 ? -7.075 2.745 20.681 1.00 88.75 104 GLY A CA 1
ATOM 796 C C . GLY A 1 104 ? -5.620 3.084 20.993 1.00 88.75 104 GLY A C 1
ATOM 797 O O . GLY A 1 104 ? -5.220 4.248 20.990 1.00 88.75 104 GLY A O 1
ATOM 798 N N . ASN A 1 105 ? -4.822 2.051 21.246 1.00 87.56 105 ASN A N 1
ATOM 799 C CA . ASN A 1 105 ? -3.404 2.178 21.569 1.00 87.56 105 ASN A CA 1
ATOM 800 C C . ASN A 1 105 ? -2.502 2.313 20.330 1.00 87.56 105 ASN A C 1
ATOM 802 O O . ASN A 1 105 ? -1.283 2.335 20.493 1.00 87.56 105 ASN A O 1
ATOM 806 N N . ARG A 1 106 ? -3.078 2.421 19.120 1.00 88.00 106 ARG A N 1
ATOM 807 C CA . ARG A 1 106 ? -2.343 2.497 17.844 1.00 88.00 106 ARG A CA 1
ATOM 808 C C . ARG A 1 106 ? -1.401 1.313 17.641 1.00 88.00 106 ARG A C 1
ATOM 810 O O . ARG A 1 106 ? -0.226 1.459 17.322 1.00 88.00 106 ARG A O 1
ATOM 817 N N . ASP A 1 107 ? -1.932 0.126 17.890 1.00 88.62 107 ASP A N 1
ATOM 818 C CA . ASP A 1 107 ? -1.201 -1.136 17.895 1.00 88.62 107 ASP A CA 1
ATOM 819 C C . ASP A 1 107 ? -1.713 -2.119 16.828 1.00 88.62 107 ASP A C 1
ATOM 821 O O . ASP A 1 107 ? -1.402 -3.314 16.853 1.00 88.62 107 ASP A O 1
ATOM 825 N N . ALA A 1 108 ? -2.482 -1.629 15.853 1.00 87.44 108 ALA A N 1
ATOM 826 C CA . ALA A 1 108 ? -2.932 -2.387 14.692 1.00 87.44 108 ALA A CA 1
ATOM 827 C C . ALA A 1 108 ? -1.812 -2.493 13.641 1.00 87.44 108 ALA A C 1
ATOM 829 O O . ALA A 1 108 ? -1.979 -2.078 12.497 1.00 87.44 108 ALA A O 1
ATOM 830 N N . TYR A 1 109 ? -0.650 -3.025 14.026 1.00 88.81 109 TYR A N 1
ATOM 831 C CA . TYR A 1 109 ? 0.505 -3.142 13.134 1.00 88.81 109 TYR A CA 1
ATOM 832 C C . TYR A 1 109 ? 0.305 -4.220 12.065 1.00 88.81 109 TYR A C 1
ATOM 834 O O . TYR A 1 109 ? -0.014 -5.369 12.378 1.00 88.81 109 TYR A O 1
ATOM 842 N N . GLY A 1 110 ? 0.545 -3.868 10.803 1.00 87.12 110 GLY A N 1
ATOM 843 C CA . GLY A 1 110 ? 0.557 -4.791 9.666 1.00 87.12 110 GLY A CA 1
ATOM 844 C C . GLY A 1 110 ? 0.630 -4.048 8.336 1.00 87.12 110 GLY A C 1
ATOM 845 O O . GLY A 1 110 ? 1.101 -2.921 8.297 1.00 87.12 110 GLY A O 1
ATOM 846 N N . THR A 1 111 ? 0.214 -4.695 7.249 1.00 85.94 111 THR A N 1
ATOM 847 C CA . THR A 1 111 ? 0.335 -4.156 5.878 1.00 85.94 111 THR A CA 1
ATOM 848 C C . THR A 1 111 ? -0.979 -4.209 5.093 1.00 85.94 111 THR A C 1
ATOM 850 O O . THR A 1 111 ? -0.986 -4.055 3.875 1.00 85.94 111 THR A O 1
ATOM 853 N N . ALA A 1 112 ? -2.099 -4.498 5.761 1.00 84.06 112 ALA A N 1
ATOM 854 C CA . ALA A 1 112 ? -3.376 -4.762 5.104 1.00 84.06 112 ALA A CA 1
ATOM 855 C C . ALA A 1 112 ? -3.924 -3.513 4.398 1.00 84.06 112 ALA A C 1
ATOM 857 O O . ALA A 1 112 ? -4.360 -3.614 3.255 1.00 84.06 112 ALA A O 1
ATOM 858 N N . THR A 1 113 ? -3.837 -2.345 5.041 1.00 83.00 113 THR A N 1
ATOM 859 C CA . THR A 1 113 ? -4.246 -1.065 4.442 1.00 83.00 113 THR A CA 1
ATOM 860 C C . THR A 1 113 ? -3.357 -0.692 3.257 1.00 83.00 113 THR A C 1
ATOM 862 O O . THR A 1 113 ? -3.849 -0.278 2.214 1.00 83.00 113 THR A O 1
ATOM 865 N N . GLU A 1 114 ? -2.042 -0.876 3.374 1.00 81.44 114 GLU A N 1
ATOM 866 C CA . GLU A 1 114 ? -1.094 -0.543 2.310 1.00 81.44 114 GLU A CA 1
ATOM 867 C C . GLU A 1 114 ? -1.241 -1.446 1.090 1.00 81.44 114 GLU A C 1
ATOM 869 O O . GLU A 1 114 ? -1.106 -0.979 -0.038 1.00 81.44 114 GLU A O 1
ATOM 874 N N . ASN A 1 115 ? -1.559 -2.723 1.304 1.00 78.38 115 ASN A N 1
ATOM 875 C CA . ASN A 1 115 ? -1.850 -3.654 0.219 1.00 78.38 115 ASN A CA 1
ATOM 876 C C . ASN A 1 115 ? -3.157 -3.299 -0.519 1.00 78.38 115 ASN A C 1
ATOM 878 O O . ASN A 1 115 ? -3.308 -3.684 -1.677 1.00 78.38 115 ASN A O 1
ATOM 882 N N . ASN A 1 116 ? -4.077 -2.562 0.121 1.00 75.50 116 ASN A N 1
ATOM 883 C CA . ASN A 1 116 ? -5.315 -2.065 -0.490 1.00 75.50 116 ASN A CA 1
ATOM 884 C C . ASN A 1 116 ? -5.089 -0.844 -1.399 1.00 75.50 116 ASN A C 1
ATOM 886 O O . ASN A 1 116 ? -5.915 -0.561 -2.265 1.00 75.50 116 ASN A O 1
ATOM 890 N N . TYR A 1 117 ? -3.973 -0.120 -1.242 1.00 73.19 117 TYR A N 1
ATOM 891 C CA . TYR A 1 117 ? -3.597 0.959 -2.155 1.00 73.19 117 TYR A CA 1
ATOM 892 C C . TYR A 1 117 ? -3.250 0.381 -3.520 1.00 73.19 117 TYR A C 1
ATOM 894 O O . TYR A 1 117 ? -2.087 0.079 -3.789 1.00 73.19 117 TYR A O 1
ATOM 902 N N . GLY A 1 118 ? -4.276 0.223 -4.359 1.00 64.44 118 GLY A N 1
ATOM 903 C CA . GLY A 1 118 ?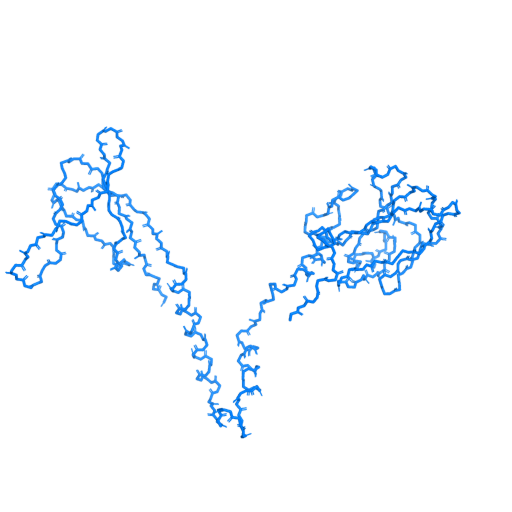 -4.208 -0.332 -5.704 1.00 64.44 118 GLY A CA 1
ATOM 904 C C . GLY A 1 118 ? -2.863 -0.088 -6.386 1.00 64.44 118 GLY A C 1
ATOM 905 O O . GLY A 1 118 ? -2.585 0.991 -6.905 1.00 64.44 118 GLY A O 1
ATOM 906 N N . SER A 1 119 ? -2.049 -1.140 -6.379 1.00 50.50 119 SER A N 1
ATOM 907 C CA . SER A 1 119 ? -0.923 -1.385 -7.267 1.00 50.50 119 SER A CA 1
ATOM 908 C C . SER A 1 119 ? 0.195 -0.327 -7.333 1.00 50.50 119 SER A C 1
ATOM 910 O O . SER A 1 119 ? 0.536 0.141 -8.418 1.00 50.50 119 SER A O 1
ATOM 912 N N . TYR A 1 120 ? 0.982 -0.165 -6.262 1.00 46.56 120 TYR A N 1
ATOM 913 C CA . TYR A 1 120 ? 2.446 -0.267 -6.462 1.00 46.56 120 TYR A CA 1
ATOM 914 C C . TYR A 1 120 ? 2.830 -1.748 -6.596 1.00 46.56 120 TYR A C 1
ATOM 916 O O . TYR A 1 120 ? 3.669 -2.287 -5.878 1.00 46.56 120 TYR A O 1
ATOM 924 N N . GLU A 1 121 ? 2.169 -2.445 -7.514 1.00 55.62 121 GLU A N 1
ATOM 925 C CA . GLU A 1 121 ? 2.527 -3.809 -7.844 1.00 55.62 121 GLU A CA 1
ATOM 926 C C . GLU A 1 121 ? 3.769 -3.741 -8.714 1.00 55.62 121 GLU A C 1
ATOM 928 O O . GLU A 1 121 ? 3.755 -3.302 -9.867 1.00 55.62 121 GLU A O 1
ATOM 933 N N . TYR A 1 122 ? 4.879 -4.183 -8.139 1.00 61.75 122 TYR A N 1
ATOM 934 C CA . TYR A 1 122 ? 6.077 -4.463 -8.902 1.00 61.75 122 TYR A CA 1
ATOM 935 C C . TYR A 1 122 ? 5.793 -5.654 -9.813 1.00 61.75 122 TYR A C 1
ATOM 937 O O . TYR A 1 122 ? 5.962 -6.815 -9.440 1.00 61.75 122 TYR A O 1
ATOM 945 N N . ILE A 1 123 ? 5.362 -5.378 -11.040 1.00 76.88 123 ILE A N 1
ATOM 946 C CA . ILE A 1 123 ? 5.326 -6.404 -12.069 1.00 76.88 123 ILE A CA 1
ATOM 947 C C . ILE A 1 123 ? 6.757 -6.665 -12.544 1.00 76.88 123 ILE A C 1
ATOM 949 O O . ILE A 1 123 ? 7.498 -5.765 -12.945 1.00 76.88 123 ILE A O 1
ATOM 953 N N . THR A 1 124 ? 7.180 -7.926 -12.492 1.00 85.06 124 THR A N 1
ATOM 954 C CA . THR A 1 124 ? 8.505 -8.281 -13.004 1.00 85.06 124 THR A CA 1
ATOM 955 C C . THR A 1 124 ? 8.547 -8.091 -14.522 1.00 85.06 124 THR A C 1
ATOM 957 O O . THR A 1 124 ? 7.585 -8.405 -15.226 1.00 85.06 124 THR A O 1
ATOM 960 N N . LEU A 1 125 ? 9.695 -7.652 -15.055 1.00 86.31 125 LEU A N 1
ATOM 961 C CA . LEU A 1 125 ? 9.914 -7.532 -16.506 1.00 86.31 125 LEU A CA 1
ATOM 962 C C . LEU A 1 125 ? 9.572 -8.839 -17.243 1.00 86.31 125 LEU A C 1
ATOM 964 O O . LEU A 1 125 ? 9.047 -8.825 -18.351 1.00 86.31 125 LEU A O 1
ATOM 968 N N . ASN A 1 126 ? 9.843 -9.981 -16.607 1.00 89.00 126 ASN A N 1
ATOM 969 C CA . ASN A 1 126 ? 9.503 -11.298 -17.132 1.00 89.00 126 ASN A CA 1
ATOM 970 C C . ASN A 1 126 ? 7.986 -11.458 -17.334 1.00 89.00 126 ASN A C 1
ATOM 972 O O . ASN A 1 126 ? 7.555 -11.917 -18.388 1.00 89.00 126 ASN A O 1
ATOM 976 N N . ASN A 1 127 ? 7.177 -11.037 -16.360 1.00 88.94 127 ASN A N 1
ATOM 977 C CA . ASN A 1 127 ? 5.721 -11.099 -16.455 1.00 88.94 127 ASN A CA 1
ATOM 978 C C . ASN A 1 127 ? 5.196 -10.178 -17.576 1.00 88.94 127 ASN A C 1
ATOM 980 O O . ASN A 1 127 ? 4.423 -10.629 -18.419 1.00 88.94 127 ASN A O 1
ATOM 984 N N . ILE A 1 128 ? 5.731 -8.954 -17.700 1.00 89.75 128 ILE A N 1
ATOM 985 C CA . ILE A 1 128 ? 5.417 -8.055 -18.830 1.00 89.75 128 ILE A CA 1
ATOM 986 C C . ILE A 1 128 ? 5.736 -8.723 -20.178 1.00 89.75 128 ILE A C 1
ATOM 988 O O . ILE A 1 128 ? 4.894 -8.744 -21.076 1.00 89.75 128 ILE A O 1
ATOM 992 N N . VAL A 1 129 ? 6.937 -9.293 -20.328 1.00 92.00 129 VAL A N 1
ATOM 993 C CA . VAL A 1 129 ? 7.372 -9.932 -21.582 1.00 92.00 129 VAL A CA 1
ATOM 994 C C . VAL A 1 129 ? 6.493 -11.133 -21.929 1.00 92.00 129 VAL A C 1
ATOM 996 O O . VAL A 1 129 ? 6.127 -11.304 -23.090 1.00 92.00 129 VAL A O 1
ATOM 999 N N . ASN A 1 130 ? 6.120 -11.953 -20.946 1.00 92.31 130 ASN A N 1
ATOM 1000 C CA . ASN A 1 130 ? 5.264 -13.112 -21.193 1.00 92.31 130 ASN A CA 1
ATOM 1001 C C . ASN A 1 130 ? 3.855 -12.681 -21.620 1.00 92.31 130 ASN A C 1
ATOM 1003 O O . ASN A 1 130 ? 3.340 -13.212 -22.602 1.00 92.31 130 ASN A O 1
ATOM 1007 N N . ASN A 1 131 ? 3.274 -11.671 -20.964 1.00 90.69 131 ASN A N 1
ATOM 1008 C CA . ASN A 1 131 ? 1.975 -11.120 -21.358 1.00 90.69 131 ASN A CA 1
ATOM 1009 C C . ASN A 1 131 ? 2.019 -10.507 -22.762 1.00 90.69 131 ASN A C 1
ATOM 1011 O O . ASN A 1 131 ? 1.098 -10.712 -23.550 1.00 90.69 131 ASN A O 1
ATOM 1015 N N . PHE A 1 132 ? 3.111 -9.823 -23.118 1.00 91.25 132 PHE A N 1
ATOM 1016 C CA . PHE A 1 132 ? 3.304 -9.291 -24.467 1.00 91.25 132 PHE A CA 1
ATOM 1017 C C . PHE A 1 132 ? 3.341 -10.401 -25.529 1.00 91.25 132 PHE A C 1
ATOM 1019 O O . PHE A 1 132 ? 2.665 -10.295 -26.552 1.00 91.25 132 PHE A O 1
ATOM 1026 N N . ILE A 1 133 ? 4.084 -11.487 -25.280 1.00 91.44 133 ILE A N 1
ATOM 1027 C CA . ILE A 1 133 ? 4.151 -12.640 -26.192 1.00 91.44 133 ILE A CA 1
ATOM 1028 C C . ILE A 1 133 ? 2.761 -13.268 -26.353 1.00 91.44 133 ILE A C 1
ATOM 1030 O O . ILE A 1 133 ? 2.323 -13.512 -27.476 1.00 91.44 133 ILE A O 1
ATOM 1034 N N . VAL A 1 134 ? 2.034 -13.472 -25.252 1.00 90.38 134 VAL A N 1
ATOM 1035 C CA . VAL A 1 134 ? 0.684 -14.052 -25.281 1.00 90.38 134 VAL A CA 1
ATOM 1036 C C . VAL A 1 134 ? -0.310 -13.145 -26.005 1.00 90.38 134 VAL A C 1
ATOM 1038 O O . VAL A 1 134 ? -1.154 -13.654 -26.737 1.00 90.38 134 VAL A O 1
ATOM 1041 N N . ALA A 1 135 ? -0.222 -11.825 -25.866 1.00 90.38 135 ALA A N 1
ATOM 1042 C CA . ALA A 1 135 ? -1.171 -10.905 -26.488 1.00 90.38 135 ALA A CA 1
ATOM 1043 C C . ALA A 1 135 ? -0.883 -10.662 -27.979 1.00 90.38 135 ALA A C 1
ATOM 1045 O O . ALA A 1 135 ? -1.801 -10.714 -28.795 1.00 90.38 135 ALA A O 1
ATOM 1046 N N . TYR A 1 136 ? 0.383 -10.451 -28.355 1.00 91.00 136 TYR A N 1
ATOM 1047 C CA . TYR A 1 136 ? 0.737 -9.862 -29.655 1.00 91.00 136 TYR A CA 1
ATOM 1048 C C . TYR A 1 136 ? 1.575 -10.753 -30.573 1.00 91.00 136 TYR A C 1
ATOM 1050 O O . TYR A 1 136 ? 1.691 -10.444 -31.760 1.00 91.00 136 TYR A O 1
ATOM 1058 N N . VAL A 1 137 ? 2.130 -11.856 -30.062 1.00 90.69 137 VAL A N 1
ATOM 1059 C CA . VAL A 1 137 ? 2.989 -12.760 -30.837 1.00 90.69 137 VAL A CA 1
ATOM 1060 C C . VAL A 1 137 ? 2.258 -14.068 -31.134 1.00 90.69 137 VAL A C 1
ATOM 1062 O O . VAL A 1 137 ? 1.663 -14.689 -30.248 1.00 90.69 137 VAL A O 1
ATOM 1065 N N . GLY A 1 138 ? 2.270 -14.486 -32.399 1.00 90.06 138 GLY A N 1
ATOM 1066 C CA . GLY A 1 138 ? 1.718 -15.764 -32.845 1.00 90.06 138 GLY A CA 1
ATOM 1067 C C . GLY A 1 138 ? 1.046 -15.698 -34.214 1.00 90.06 138 GLY A C 1
ATOM 1068 O O . GLY A 1 138 ? 0.876 -14.632 -34.804 1.00 90.06 138 GLY A O 1
ATOM 1069 N N . ALA A 1 139 ? 0.638 -16.863 -34.717 1.00 86.00 139 ALA A N 1
ATOM 1070 C CA . ALA A 1 139 ? -0.053 -16.972 -35.997 1.00 86.00 139 ALA A CA 1
ATOM 1071 C C . ALA A 1 139 ? -1.364 -16.164 -35.984 1.00 86.00 139 ALA A C 1
ATOM 1073 O O . ALA A 1 139 ? -2.196 -16.334 -35.095 1.00 86.00 139 ALA A O 1
ATOM 1074 N N . GLY A 1 140 ? -1.530 -15.271 -36.963 1.00 86.31 140 GLY A N 1
ATOM 1075 C CA . GLY A 1 140 ? -2.705 -14.400 -37.077 1.00 86.31 140 GLY A CA 1
ATOM 1076 C C . GLY A 1 140 ? -2.684 -13.145 -36.193 1.00 86.31 140 GLY A C 1
ATOM 1077 O O . GLY A 1 140 ? -3.681 -12.430 -36.156 1.00 86.31 140 GLY A O 1
ATOM 1078 N N . LYS A 1 141 ? -1.576 -12.853 -35.497 1.00 90.81 141 LYS A N 1
ATOM 1079 C CA . LYS A 1 141 ? -1.389 -11.613 -34.721 1.00 90.81 141 LYS A CA 1
ATOM 1080 C C . LYS A 1 141 ? -0.465 -10.628 -35.439 1.00 90.81 141 LYS A C 1
ATOM 1082 O O . LYS A 1 141 ? 0.136 -10.958 -36.458 1.00 90.81 141 LYS A O 1
ATOM 1087 N N . LEU A 1 142 ? -0.338 -9.422 -34.874 1.00 88.50 142 LEU A N 1
ATOM 1088 C CA . LEU A 1 142 ? 0.510 -8.344 -35.402 1.00 88.50 142 LEU A CA 1
ATOM 1089 C C . LEU A 1 142 ? 1.959 -8.789 -35.626 1.00 88.50 142 LEU A C 1
ATOM 1091 O O . LEU A 1 142 ? 2.569 -8.410 -36.622 1.00 88.50 142 LEU A O 1
ATOM 1095 N N . ILE A 1 143 ? 2.507 -9.587 -34.704 1.00 89.00 143 ILE A N 1
ATOM 1096 C CA . ILE A 1 143 ? 3.869 -10.107 -34.802 1.00 89.00 143 ILE A CA 1
ATOM 1097 C C . ILE A 1 143 ? 3.791 -11.620 -35.056 1.00 89.00 143 ILE A C 1
ATOM 1099 O O . ILE A 1 143 ? 3.409 -12.369 -34.153 1.00 89.00 143 ILE A O 1
ATOM 1103 N N . PRO A 1 144 ? 4.175 -12.102 -36.253 1.00 89.62 144 PRO A N 1
ATOM 1104 C CA . PRO A 1 144 ? 4.044 -13.516 -36.600 1.00 89.62 144 PRO A CA 1
ATOM 1105 C C . PRO A 1 144 ? 4.978 -14.416 -35.776 1.00 89.62 144 PRO A C 1
ATOM 1107 O O . PRO A 1 144 ? 4.578 -15.499 -35.356 1.00 89.62 144 PRO A O 1
ATOM 1110 N N . SER A 1 145 ? 6.216 -13.976 -35.523 1.00 90.56 145 SER A N 1
ATOM 1111 C CA . SER A 1 145 ? 7.193 -14.673 -34.679 1.00 90.56 145 SER A CA 1
ATOM 1112 C C . SER A 1 145 ? 8.295 -13.716 -34.219 1.00 90.56 145 SER A C 1
ATOM 1114 O O . SER A 1 145 ? 8.694 -12.826 -34.969 1.00 90.56 145 SER A O 1
ATOM 1116 N N . VAL A 1 146 ? 8.796 -13.895 -32.995 1.00 90.44 146 VAL A N 1
ATOM 1117 C CA . VAL A 1 146 ? 9.936 -13.147 -32.440 1.00 90.44 146 VAL A CA 1
ATOM 1118 C C . VAL A 1 146 ? 10.646 -13.987 -31.377 1.00 90.44 146 VAL A C 1
ATOM 1120 O O . VAL A 1 146 ? 10.018 -14.779 -30.671 1.00 90.44 146 VAL A O 1
ATOM 1123 N N . LYS A 1 147 ? 11.967 -13.827 -31.242 1.00 92.81 147 LYS A N 1
ATOM 1124 C CA . LYS A 1 147 ? 12.739 -14.498 -30.191 1.00 92.81 147 LYS A CA 1
ATOM 1125 C C . LYS A 1 147 ? 12.543 -13.786 -28.855 1.00 92.81 147 LYS A C 1
ATOM 1127 O O . LYS A 1 147 ? 12.621 -12.562 -28.762 1.00 92.81 147 LYS A O 1
ATOM 1132 N N . ARG A 1 148 ? 12.368 -14.562 -27.782 1.00 90.44 148 ARG A N 1
ATOM 1133 C CA . ARG A 1 148 ? 12.201 -14.021 -26.421 1.00 90.44 148 ARG A CA 1
ATOM 1134 C C . ARG A 1 148 ? 13.404 -13.193 -25.959 1.00 90.44 148 ARG A C 1
ATOM 1136 O O . ARG A 1 148 ? 13.222 -12.210 -25.250 1.00 90.44 148 ARG A O 1
ATOM 1143 N N . THR A 1 149 ? 14.615 -13.570 -26.368 1.00 91.62 149 THR A N 1
ATOM 1144 C CA . THR A 1 149 ? 15.853 -12.836 -26.059 1.00 91.62 149 THR A CA 1
ATOM 1145 C C . THR A 1 149 ? 15.803 -11.395 -26.552 1.00 91.62 149 THR A C 1
ATOM 1147 O O . THR A 1 149 ? 16.187 -10.486 -25.820 1.00 91.62 149 THR A O 1
ATOM 1150 N N . ASP A 1 150 ? 15.260 -11.189 -27.748 1.00 91.44 150 ASP A N 1
ATOM 1151 C CA . ASP A 1 150 ? 15.250 -9.889 -28.417 1.00 91.44 150 ASP A CA 1
ATOM 1152 C C . ASP A 1 150 ? 14.220 -8.968 -27.750 1.00 91.44 150 ASP A C 1
ATOM 1154 O O . ASP A 1 150 ? 14.504 -7.806 -27.464 1.00 91.44 150 ASP A O 1
ATOM 1158 N N . LEU A 1 151 ? 13.057 -9.514 -27.377 1.00 90.75 151 LEU A N 1
ATOM 1159 C CA . LEU A 1 151 ? 12.051 -8.793 -26.591 1.00 90.75 151 LEU A CA 1
ATOM 1160 C C . LEU A 1 151 ? 12.587 -8.348 -25.227 1.00 90.75 151 LEU A C 1
ATOM 1162 O O . LEU A 1 151 ? 12.398 -7.197 -24.838 1.00 90.75 151 LEU A O 1
ATOM 1166 N N . VAL A 1 152 ? 13.274 -9.237 -24.503 1.00 91.81 152 VAL A N 1
ATOM 1167 C CA . VAL A 1 152 ? 13.866 -8.899 -23.199 1.00 91.81 152 VAL A CA 1
ATOM 1168 C C . VAL A 1 152 ? 14.939 -7.823 -23.354 1.00 91.81 152 VAL A C 1
ATOM 1170 O O . VAL A 1 152 ? 15.005 -6.912 -22.529 1.00 91.81 152 VAL A O 1
ATOM 1173 N N . PHE A 1 153 ? 15.762 -7.900 -24.402 1.00 93.19 153 PHE A N 1
ATOM 1174 C CA . PHE A 1 153 ? 16.771 -6.886 -24.697 1.00 93.19 153 PHE A CA 1
ATOM 1175 C C . PHE A 1 153 ? 16.137 -5.509 -24.923 1.00 93.19 153 PHE A C 1
ATOM 1177 O O . PHE A 1 153 ? 16.523 -4.542 -24.265 1.00 93.19 153 PHE A O 1
ATOM 1184 N N . HIS A 1 154 ? 15.117 -5.424 -25.780 1.00 91.19 154 HIS A N 1
ATOM 1185 C CA . HIS A 1 154 ? 14.423 -4.164 -26.044 1.00 91.19 154 HIS A CA 1
ATOM 1186 C C . HIS A 1 154 ? 13.682 -3.627 -24.819 1.00 91.19 154 HIS A C 1
ATOM 1188 O O . HIS A 1 154 ? 13.743 -2.428 -24.565 1.00 91.19 154 HIS A O 1
ATOM 1194 N N . ALA A 1 155 ? 13.048 -4.490 -24.021 1.00 92.44 155 ALA A N 1
ATOM 1195 C CA . ALA A 1 155 ? 12.374 -4.075 -22.794 1.00 92.44 155 ALA A CA 1
ATOM 1196 C C . ALA A 1 155 ? 13.363 -3.494 -21.766 1.00 92.44 155 ALA A C 1
ATOM 1198 O O . ALA A 1 155 ? 13.108 -2.441 -21.184 1.00 92.44 155 ALA A O 1
ATOM 1199 N N . LYS A 1 156 ? 14.527 -4.135 -21.584 1.00 90.69 156 LYS A N 1
ATOM 1200 C CA . LYS A 1 156 ? 15.594 -3.610 -20.717 1.00 90.69 156 LYS A CA 1
ATOM 1201 C C . LYS A 1 156 ? 16.134 -2.279 -21.228 1.00 90.69 156 LYS A C 1
ATOM 1203 O O . LYS A 1 156 ? 16.285 -1.349 -20.443 1.00 90.69 156 LYS A O 1
ATOM 1208 N N . ARG A 1 157 ? 16.383 -2.175 -22.535 1.00 90.62 157 ARG A N 1
ATOM 1209 C CA . ARG A 1 157 ? 16.869 -0.939 -23.146 1.00 90.62 157 ARG A CA 1
ATOM 1210 C C . ARG A 1 157 ? 15.852 0.197 -23.008 1.00 90.62 157 ARG A C 1
ATOM 1212 O O . ARG A 1 157 ? 16.233 1.292 -22.631 1.00 90.62 157 ARG A O 1
ATOM 1219 N N . ALA A 1 158 ? 14.566 -0.063 -23.236 1.00 88.50 158 ALA A N 1
ATOM 1220 C CA . ALA A 1 158 ? 13.512 0.939 -23.090 1.00 88.50 158 ALA A CA 1
ATOM 1221 C C . ALA A 1 158 ? 13.445 1.508 -21.665 1.00 88.50 158 ALA A C 1
ATOM 1223 O O . ALA A 1 158 ? 13.341 2.718 -21.500 1.00 88.50 158 ALA A O 1
ATOM 1224 N N . LEU A 1 159 ? 13.567 0.657 -20.640 1.00 86.44 159 LEU A N 1
ATOM 1225 C CA . LEU A 1 159 ? 13.625 1.116 -19.248 1.00 86.44 159 LEU A CA 1
ATOM 1226 C C . LEU A 1 159 ? 14.874 1.953 -18.954 1.00 86.44 159 LEU A C 1
ATOM 1228 O O . LEU A 1 159 ? 14.790 2.936 -18.221 1.00 86.44 159 LEU A O 1
ATOM 1232 N N . GLN A 1 160 ? 16.022 1.579 -19.523 1.00 84.06 160 GLN A N 1
ATOM 1233 C CA . GLN A 1 160 ? 17.256 2.351 -19.380 1.00 84.06 160 GLN A CA 1
ATOM 1234 C C . GLN A 1 160 ? 17.111 3.742 -20.007 1.00 84.06 160 GLN A C 1
ATOM 1236 O O . GLN A 1 160 ? 17.334 4.739 -19.329 1.00 84.06 160 GLN A O 1
ATOM 1241 N N . GLU A 1 161 ? 16.667 3.821 -21.261 1.00 82.06 161 GLU A N 1
ATOM 1242 C CA . GLU A 1 161 ? 16.480 5.089 -21.982 1.00 82.06 161 GLU A CA 1
ATOM 1243 C C . GLU A 1 161 ? 15.407 5.967 -21.311 1.00 82.06 161 GLU A C 1
ATOM 1245 O O . GLU A 1 161 ? 15.594 7.171 -21.154 1.00 82.06 161 GLU A O 1
ATOM 1250 N N . PHE A 1 162 ? 14.320 5.364 -20.819 1.00 81.62 162 PHE A N 1
ATOM 1251 C CA . PHE A 1 162 ? 13.298 6.072 -20.046 1.00 81.62 162 PHE A CA 1
ATOM 1252 C C . PHE A 1 162 ? 13.861 6.676 -18.751 1.00 81.62 162 PHE A C 1
ATOM 1254 O O . PHE A 1 162 ? 13.535 7.811 -18.403 1.00 81.62 162 PHE A O 1
ATOM 1261 N N . SER A 1 163 ? 14.732 5.946 -18.046 1.00 76.88 163 SER A N 1
ATOM 1262 C CA . SER A 1 163 ? 15.406 6.443 -16.841 1.00 76.88 163 SER A CA 1
ATOM 1263 C C . SER A 1 163 ? 16.322 7.631 -17.155 1.00 76.88 163 SER A C 1
ATOM 1265 O O . SER A 1 163 ? 16.293 8.638 -16.448 1.00 76.88 163 SER A O 1
ATOM 1267 N N . TYR A 1 164 ? 17.084 7.557 -18.252 1.00 70.44 164 TYR A N 1
ATOM 1268 C CA . TYR A 1 164 ? 17.958 8.652 -18.679 1.00 70.44 164 TYR A CA 1
ATOM 1269 C C . TYR A 1 164 ? 17.189 9.927 -19.067 1.00 70.44 164 TYR A C 1
ATOM 1271 O O . TYR A 1 164 ? 17.669 11.027 -18.783 1.00 70.44 164 TYR A O 1
ATOM 1279 N N . ASP A 1 165 ? 16.010 9.803 -19.686 1.00 66.19 165 ASP A N 1
ATOM 1280 C CA . ASP A 1 165 ? 15.230 10.957 -20.156 1.00 66.19 165 ASP A CA 1
ATOM 1281 C C . ASP A 1 165 ? 14.384 11.595 -19.040 1.00 66.19 165 ASP A C 1
ATOM 1283 O O . ASP A 1 165 ? 14.291 12.821 -18.933 1.00 66.19 165 ASP A O 1
ATOM 1287 N N . THR A 1 166 ? 13.817 10.779 -18.144 1.00 60.19 166 THR A N 1
ATOM 1288 C CA . THR A 1 166 ? 12.929 11.272 -17.076 1.00 60.19 166 THR A CA 1
ATOM 1289 C C . THR A 1 166 ? 13.662 11.751 -15.825 1.00 60.19 166 THR A C 1
ATOM 1291 O O . THR A 1 166 ? 13.177 12.660 -15.150 1.00 60.19 166 THR A O 1
ATOM 1294 N N . LEU A 1 167 ? 14.848 11.211 -15.518 1.00 58.50 167 LEU A N 1
ATOM 1295 C CA . LEU A 1 167 ? 15.623 11.569 -14.326 1.00 58.50 167 LEU A CA 1
ATOM 1296 C C . LEU A 1 167 ? 16.949 12.241 -14.703 1.00 58.50 167 LEU A C 1
ATOM 1298 O O . LEU A 1 167 ? 18.037 11.723 -14.440 1.00 58.50 167 LEU A O 1
ATOM 1302 N N . LYS A 1 168 ? 16.880 13.453 -15.271 1.00 60.97 168 LYS A N 1
ATOM 1303 C CA . LYS A 1 168 ? 18.074 14.297 -15.449 1.00 60.97 168 LYS A CA 1
ATOM 1304 C C . LYS A 1 168 ? 18.672 14.654 -14.087 1.00 60.97 168 LYS A C 1
ATOM 1306 O O . LYS A 1 168 ? 18.173 15.526 -13.378 1.00 60.97 168 LYS A O 1
ATOM 1311 N N . SER A 1 169 ? 19.769 13.993 -13.721 1.00 59.34 169 SER A N 1
ATOM 1312 C CA . SER A 1 169 ? 20.495 14.300 -12.489 1.00 59.34 169 SER A CA 1
ATOM 1313 C C . SER A 1 169 ? 21.355 15.552 -12.682 1.00 59.34 169 SER A C 1
ATOM 1315 O O . SER A 1 169 ? 22.440 15.502 -13.266 1.00 59.34 169 SER A O 1
ATOM 1317 N N . ILE A 1 170 ? 20.863 16.690 -12.190 1.00 63.38 170 ILE A N 1
ATOM 1318 C CA . ILE A 1 170 ? 21.628 17.938 -12.122 1.00 63.38 170 ILE A CA 1
ATOM 1319 C C . ILE A 1 170 ? 22.420 17.926 -10.814 1.00 63.38 170 ILE A C 1
ATOM 1321 O O . ILE A 1 170 ? 21.840 17.876 -9.728 1.00 63.38 170 ILE A O 1
ATOM 1325 N N . LYS A 1 171 ? 23.752 17.963 -10.906 1.00 64.44 171 LYS A N 1
ATOM 1326 C CA . LYS A 1 171 ? 24.636 18.089 -9.741 1.00 64.44 171 LYS A CA 1
ATOM 1327 C C . LYS A 1 171 ? 25.237 19.492 -9.714 1.00 64.44 171 LYS A C 1
ATOM 1329 O O . LYS A 1 171 ? 25.639 20.024 -10.747 1.00 64.44 171 LYS A O 1
ATOM 1334 N N . SER A 1 172 ? 25.257 20.094 -8.528 1.00 64.06 172 SER A N 1
ATOM 1335 C CA . SER A 1 172 ? 25.910 21.381 -8.283 1.00 64.06 172 SER A CA 1
ATOM 1336 C C . SER A 1 172 ? 27.312 21.126 -7.747 1.00 64.06 172 SER A C 1
ATOM 1338 O O . SER A 1 172 ? 27.472 20.317 -6.831 1.00 64.06 172 SER A O 1
ATOM 1340 N N . GLN A 1 173 ? 28.308 21.801 -8.311 1.00 67.81 173 GLN A N 1
ATOM 1341 C CA . GLN A 1 173 ? 29.669 21.811 -7.790 1.00 67.81 173 GLN A CA 1
ATOM 1342 C C . GLN A 1 173 ? 30.151 23.256 -7.645 1.00 67.81 173 GLN A C 1
ATOM 1344 O O . GLN A 1 173 ? 29.964 24.087 -8.538 1.00 67.81 173 GLN A O 1
ATOM 1349 N N . GLU A 1 174 ? 30.770 23.538 -6.502 1.00 70.81 174 GLU A N 1
ATOM 1350 C CA . GLU A 1 174 ? 31.456 24.795 -6.222 1.00 70.81 174 GLU A CA 1
ATOM 1351 C C . GLU A 1 174 ? 32.938 24.638 -6.548 1.00 70.81 174 GLU A C 1
ATOM 1353 O O . GLU A 1 174 ? 33.557 23.644 -6.156 1.00 70.81 174 GLU A O 1
ATOM 1358 N N . LEU A 1 175 ? 33.503 25.599 -7.279 1.00 70.25 175 LEU A N 1
ATOM 1359 C CA . LEU A 1 175 ? 34.921 25.587 -7.592 1.00 70.25 175 LEU A CA 1
ATOM 1360 C C . LEU A 1 175 ? 35.533 26.989 -7.552 1.00 70.25 175 LEU A C 1
ATOM 1362 O O . LEU A 1 175 ? 35.005 27.955 -8.108 1.00 70.25 175 LEU A O 1
ATOM 1366 N N . THR A 1 176 ? 36.711 27.070 -6.940 1.00 70.44 176 THR A N 1
ATOM 1367 C CA . THR A 1 176 ? 37.554 28.265 -6.953 1.00 70.44 176 THR A CA 1
ATOM 1368 C C . THR A 1 176 ? 38.355 28.313 -8.250 1.00 70.44 176 THR A C 1
ATOM 1370 O O . THR A 1 176 ? 39.124 27.399 -8.545 1.00 70.44 176 THR A O 1
ATOM 1373 N N . ILE A 1 177 ? 38.182 29.380 -9.032 1.00 69.12 177 ILE A N 1
ATOM 1374 C CA . ILE A 1 177 ? 38.913 29.570 -10.288 1.00 69.12 177 ILE A CA 1
ATOM 1375 C C . ILE A 1 177 ? 40.375 29.933 -9.962 1.00 69.12 177 ILE A C 1
ATOM 1377 O O . ILE A 1 177 ? 40.602 30.934 -9.277 1.00 69.12 177 ILE A O 1
ATOM 1381 N N . PRO A 1 178 ? 41.374 29.157 -10.425 1.00 71.88 178 PRO A N 1
ATOM 1382 C CA . PRO A 1 178 ? 42.779 29.514 -10.251 1.00 71.88 178 PRO A CA 1
ATOM 1383 C C . PRO A 1 178 ? 43.157 30.725 -11.128 1.00 71.88 178 PRO A C 1
ATOM 1385 O O . PRO A 1 178 ? 42.481 30.996 -12.122 1.00 71.88 178 PRO A O 1
ATOM 1388 N N . PRO A 1 179 ? 44.277 31.422 -10.849 1.00 71.31 179 PRO A N 1
ATOM 1389 C CA . PRO A 1 179 ? 44.736 32.565 -11.652 1.00 71.31 179 PRO A CA 1
ATOM 1390 C C . PRO A 1 179 ? 44.952 32.263 -13.145 1.00 71.31 179 PRO A C 1
ATOM 1392 O O . PRO A 1 179 ? 45.023 33.181 -13.954 1.00 71.31 179 PRO A O 1
ATOM 1395 N N . SER A 1 180 ? 45.037 30.982 -13.520 1.00 70.81 180 SER A N 1
ATOM 1396 C CA . SER A 1 180 ? 45.094 30.504 -14.905 1.00 70.81 180 SER A CA 1
ATOM 1397 C C . SER A 1 180 ? 43.744 30.530 -15.640 1.00 70.81 180 SER A C 1
ATOM 1399 O O . SER A 1 180 ? 43.688 30.066 -16.778 1.00 70.81 180 SER A O 1
ATOM 1401 N N . LEU A 1 181 ? 42.663 31.004 -14.996 1.00 69.44 181 LEU A N 1
ATOM 1402 C CA . LEU A 1 181 ? 41.305 31.194 -15.543 1.00 69.44 181 LEU A CA 1
ATOM 1403 C C . LEU A 1 181 ? 40.725 29.972 -16.279 1.00 69.44 181 LEU A C 1
ATOM 1405 O O . LEU A 1 181 ? 39.842 30.090 -17.127 1.00 69.44 181 LEU A O 1
ATOM 1409 N N . SER A 1 182 ? 41.218 28.783 -15.944 1.00 68.38 182 SER A N 1
ATOM 1410 C CA . SER A 1 182 ? 40.882 27.527 -16.600 1.00 68.38 182 SER A CA 1
ATOM 1411 C C . SER A 1 182 ? 40.583 26.465 -15.557 1.00 68.38 182 SER A C 1
ATOM 1413 O O . SER A 1 182 ? 41.275 26.321 -14.549 1.00 68.38 182 SER A O 1
ATOM 1415 N N . VAL A 1 183 ? 39.511 25.728 -15.814 1.00 71.75 183 VAL A N 1
ATOM 1416 C CA . VAL A 1 183 ? 39.002 24.662 -14.963 1.00 71.75 183 VAL A CA 1
ATOM 1417 C C . VAL A 1 183 ? 38.665 23.495 -15.873 1.00 71.75 183 VAL A C 1
ATOM 1419 O O . VAL A 1 183 ? 37.894 23.649 -16.819 1.00 71.75 183 VAL A O 1
ATOM 1422 N N . VAL A 1 184 ? 39.220 22.325 -15.576 1.00 72.56 184 VAL A N 1
ATOM 1423 C CA . VAL A 1 184 ? 38.868 21.097 -16.291 1.00 72.56 184 VAL A CA 1
ATOM 1424 C C . VAL A 1 184 ? 37.590 20.533 -15.679 1.00 72.56 184 VAL A C 1
ATOM 1426 O O . VAL A 1 184 ? 37.528 20.289 -14.473 1.00 72.56 184 VAL A O 1
ATOM 1429 N N . THR A 1 185 ? 36.559 20.329 -16.498 1.00 71.75 185 THR A N 1
ATOM 1430 C CA . THR A 1 185 ? 35.357 19.608 -16.073 1.00 71.75 185 THR A CA 1
ATOM 1431 C C . THR A 1 185 ? 35.692 18.126 -15.865 1.00 71.75 185 THR A C 1
ATOM 1433 O O . THR A 1 185 ? 36.427 17.552 -16.673 1.00 71.75 185 THR A O 1
ATOM 1436 N N . PRO A 1 186 ? 35.194 17.472 -14.797 1.00 71.75 186 PRO A N 1
ATOM 1437 C CA . PRO A 1 186 ? 35.482 16.057 -14.577 1.00 71.75 186 PRO A CA 1
ATOM 1438 C C . PRO A 1 186 ? 34.949 15.192 -15.727 1.00 71.75 186 PRO A C 1
ATOM 1440 O O . PRO A 1 186 ? 33.914 15.505 -16.315 1.00 71.75 186 PRO A O 1
ATOM 1443 N N . GLN A 1 187 ? 35.629 14.079 -16.005 1.00 66.00 187 GLN A N 1
ATOM 1444 C CA . GLN A 1 187 ? 35.372 13.225 -17.173 1.00 66.00 187 GLN A CA 1
ATOM 1445 C C . GLN A 1 187 ? 33.940 12.647 -17.239 1.00 66.00 187 GLN A C 1
ATOM 1447 O O . GLN A 1 187 ? 33.456 12.336 -18.323 1.00 66.00 187 GLN A O 1
ATOM 1452 N N . ASP A 1 188 ? 33.238 12.554 -16.107 1.00 64.44 188 ASP A N 1
ATOM 1453 C CA . ASP A 1 188 ? 31.873 12.010 -16.014 1.00 64.44 188 ASP A CA 1
ATOM 1454 C C . ASP A 1 188 ? 30.761 12.999 -16.431 1.00 64.44 188 ASP A C 1
ATOM 1456 O O . ASP A 1 188 ? 29.569 12.668 -16.386 1.00 64.44 188 ASP A O 1
ATOM 1460 N N . TYR A 1 189 ? 31.119 14.234 -16.795 1.00 63.53 189 TYR A N 1
ATOM 1461 C CA . TYR A 1 189 ? 30.166 15.286 -17.144 1.00 63.53 189 TYR A CA 1
ATOM 1462 C C . TYR A 1 189 ? 30.178 15.581 -18.641 1.00 63.53 189 TYR A C 1
ATOM 1464 O O . TYR A 1 189 ? 31.210 15.894 -19.226 1.00 63.53 189 TYR A O 1
ATOM 1472 N N . VAL A 1 190 ? 28.993 15.526 -19.251 1.00 63.09 190 VAL A N 1
ATOM 1473 C CA . VAL A 1 190 ? 28.826 15.695 -20.706 1.00 63.09 190 VAL A CA 1
ATOM 1474 C C . VAL A 1 190 ? 28.414 17.123 -21.067 1.00 63.09 190 VAL A C 1
ATOM 1476 O O . VAL A 1 190 ? 28.708 17.594 -22.163 1.00 63.09 190 VAL A O 1
ATOM 1479 N N . ASN A 1 191 ? 27.729 17.832 -20.161 1.00 66.94 191 ASN A N 1
ATOM 1480 C CA . ASN A 1 191 ? 27.244 19.187 -20.417 1.00 66.94 191 ASN A CA 1
ATOM 1481 C C . ASN A 1 191 ? 27.072 20.007 -19.125 1.00 66.94 191 ASN A C 1
ATOM 1483 O O . ASN A 1 191 ? 26.824 19.448 -18.051 1.00 66.94 191 ASN A O 1
ATOM 1487 N N . TYR A 1 192 ? 27.135 21.335 -19.244 1.00 71.06 192 TYR A N 1
ATOM 1488 C CA . TYR A 1 192 ? 26.763 22.279 -18.191 1.00 71.06 192 TYR A CA 1
ATOM 1489 C C . TYR A 1 192 ? 25.349 22.830 -18.435 1.00 71.06 192 TYR A C 1
ATOM 1491 O O . TYR A 1 192 ? 24.939 23.076 -19.565 1.00 71.06 192 TYR A O 1
ATOM 1499 N N . VAL A 1 193 ? 24.583 23.015 -17.362 1.00 68.38 193 VAL A N 1
ATOM 1500 C CA . VAL A 1 193 ? 23.206 23.539 -17.390 1.00 68.38 193 VAL A CA 1
ATOM 1501 C C . VAL A 1 193 ? 23.198 25.035 -17.101 1.00 68.38 193 VAL A C 1
ATOM 1503 O O . VAL A 1 193 ? 22.517 25.810 -17.765 1.00 68.38 193 VAL A O 1
ATOM 1506 N N . ARG A 1 194 ? 23.959 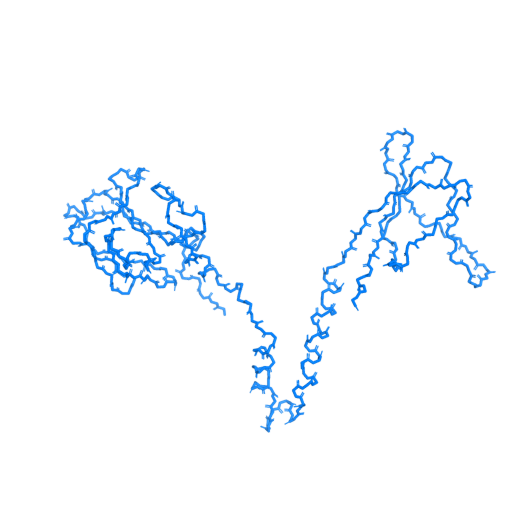25.450 -16.086 1.00 73.62 194 ARG A N 1
ATOM 1507 C CA . ARG A 1 194 ? 24.033 26.835 -15.625 1.00 73.62 194 ARG A CA 1
ATOM 1508 C C . ARG A 1 194 ? 25.383 27.080 -14.983 1.00 73.62 194 ARG A C 1
ATOM 1510 O O . ARG A 1 194 ? 25.870 26.250 -14.222 1.00 73.62 194 ARG A O 1
ATOM 1517 N N . MET A 1 195 ? 25.938 28.251 -15.247 1.00 75.94 195 MET A N 1
ATOM 1518 C CA . MET A 1 195 ? 27.115 28.754 -14.560 1.00 75.94 195 MET A CA 1
ATOM 1519 C C . MET A 1 195 ? 26.776 30.062 -13.864 1.00 75.94 195 MET A C 1
ATOM 1521 O O . MET A 1 195 ? 25.986 30.866 -14.365 1.00 75.94 195 MET A O 1
ATOM 1525 N N . SER A 1 196 ? 27.340 30.272 -12.687 1.00 76.81 196 SER A N 1
ATOM 1526 C CA . SER A 1 196 ? 27.118 31.4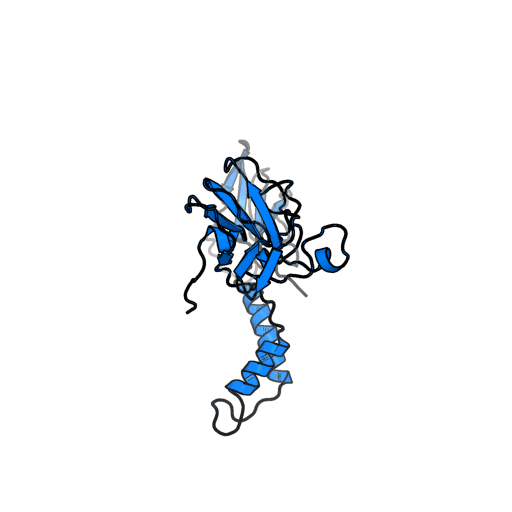81 -11.900 1.00 76.81 196 SER A CA 1
ATOM 1527 C C . SER A 1 196 ? 28.330 31.795 -11.048 1.00 76.81 196 SER A C 1
ATOM 1529 O O . SER A 1 196 ? 29.085 30.893 -10.729 1.00 76.81 196 SER A O 1
ATOM 1531 N N . TRP A 1 197 ? 28.503 33.045 -10.656 1.00 78.69 197 TRP A N 1
ATOM 1532 C CA . TRP A 1 197 ? 29.542 33.462 -9.719 1.00 78.69 197 TRP A CA 1
ATOM 1533 C C . TRP A 1 197 ? 28.911 34.174 -8.526 1.00 78.69 197 TRP A C 1
ATOM 1535 O O . TRP A 1 197 ? 27.796 34.688 -8.639 1.00 78.69 197 TRP A O 1
ATOM 1545 N N . ILE A 1 198 ? 29.593 34.174 -7.385 1.00 75.19 198 ILE A N 1
ATOM 1546 C CA . ILE A 1 198 ? 29.175 34.942 -6.210 1.00 75.19 198 ILE A CA 1
ATOM 1547 C C . ILE A 1 198 ? 29.942 36.259 -6.171 1.00 75.19 198 ILE A C 1
ATOM 1549 O O . ILE A 1 198 ? 31.170 36.261 -6.198 1.00 75.19 198 ILE A O 1
ATOM 1553 N N . ASP A 1 199 ? 29.210 37.371 -6.099 1.00 74.50 199 ASP A N 1
ATOM 1554 C CA . ASP A 1 199 ? 29.800 38.694 -5.891 1.00 74.50 199 ASP A CA 1
ATOM 1555 C C . ASP A 1 199 ? 30.345 38.851 -4.465 1.00 74.50 199 ASP A C 1
ATOM 1557 O O . ASP A 1 199 ? 29.923 38.165 -3.540 1.00 74.50 199 ASP A O 1
ATOM 1561 N N . SER A 1 200 ? 31.222 39.829 -4.273 1.00 76.12 200 SER A N 1
ATOM 1562 C CA . SER A 1 200 ? 31.693 40.343 -2.982 1.00 76.12 200 SER A CA 1
ATOM 1563 C C . SER A 1 200 ? 30.579 40.567 -1.941 1.00 76.12 200 SER A C 1
ATOM 1565 O O . SER A 1 200 ? 30.830 40.457 -0.745 1.00 76.12 200 SER A O 1
ATOM 1567 N N . ALA A 1 201 ? 29.341 40.824 -2.380 1.00 78.69 201 ALA A N 1
ATOM 1568 C CA . ALA A 1 201 ? 28.152 40.967 -1.537 1.00 78.69 201 ALA A CA 1
ATOM 1569 C C . ALA A 1 201 ? 27.414 39.642 -1.220 1.00 78.69 201 ALA A C 1
ATOM 1571 O O . ALA A 1 201 ? 26.318 39.673 -0.666 1.00 78.69 201 ALA A O 1
ATOM 1572 N N . GLY A 1 202 ? 27.952 38.480 -1.610 1.00 76.06 202 GLY A N 1
ATOM 1573 C CA . GLY A 1 202 ? 27.339 37.161 -1.393 1.00 76.06 202 GLY A CA 1
ATOM 1574 C C . GLY A 1 202 ? 26.204 36.803 -2.364 1.00 76.06 202 GLY A C 1
ATOM 1575 O O . GLY A 1 202 ? 25.534 35.788 -2.189 1.00 76.06 202 GLY A O 1
ATOM 1576 N N . VAL A 1 203 ? 25.964 37.619 -3.397 1.00 78.50 203 VAL A N 1
ATOM 1577 C CA . VAL A 1 203 ? 24.851 37.428 -4.342 1.00 78.50 203 VAL A CA 1
ATOM 1578 C C . VAL A 1 203 ? 25.287 36.581 -5.537 1.00 78.50 203 VAL A C 1
ATOM 1580 O O . VAL A 1 203 ? 26.242 36.922 -6.235 1.00 78.50 203 VAL A O 1
ATOM 1583 N N . GLN A 1 204 ? 24.539 35.511 -5.818 1.00 78.50 204 GLN A N 1
ATOM 1584 C CA . GLN A 1 204 ? 24.758 34.645 -6.977 1.00 78.50 204 GLN A CA 1
ATOM 1585 C C . GLN A 1 204 ? 24.284 35.323 -8.274 1.00 78.50 204 GLN A C 1
ATOM 1587 O O . GLN A 1 204 ? 23.099 35.614 -8.444 1.00 78.50 204 GLN A O 1
ATOM 1592 N N . ARG A 1 205 ? 25.190 35.513 -9.236 1.00 78.62 205 ARG A N 1
ATOM 1593 C CA . ARG A 1 205 ? 24.904 36.069 -10.568 1.00 78.62 205 ARG A CA 1
ATOM 1594 C C . ARG A 1 205 ? 25.146 35.040 -11.663 1.00 78.62 205 ARG A C 1
ATOM 1596 O O . ARG A 1 205 ? 26.160 34.352 -11.662 1.00 78.62 205 ARG A O 1
ATOM 1603 N N . ILE A 1 206 ? 24.211 34.926 -12.605 1.00 79.31 206 ILE A N 1
ATOM 1604 C CA . ILE A 1 206 ? 24.296 33.979 -13.729 1.00 79.31 206 ILE A CA 1
ATOM 1605 C C . ILE A 1 206 ? 25.299 34.491 -14.767 1.00 79.31 206 ILE A C 1
ATOM 1607 O O . ILE A 1 206 ? 25.270 35.666 -15.127 1.00 79.31 206 ILE A O 1
ATOM 1611 N N . ILE A 1 207 ? 26.160 33.600 -15.261 1.00 74.00 207 ILE A N 1
ATOM 1612 C CA . ILE A 1 207 ? 27.054 33.870 -16.389 1.00 74.00 207 ILE A CA 1
ATOM 1613 C C . ILE A 1 207 ? 26.316 33.476 -17.667 1.00 74.00 207 ILE A C 1
ATOM 1615 O O . ILE A 1 207 ? 25.975 32.309 -17.863 1.00 74.00 207 ILE A O 1
ATOM 1619 N N . TYR A 1 208 ? 26.064 34.452 -18.536 1.00 71.19 208 TYR A N 1
ATOM 1620 C CA . TYR A 1 208 ? 25.512 34.195 -19.862 1.00 71.19 208 TYR A CA 1
ATOM 1621 C C . TYR A 1 208 ? 26.642 33.902 -20.852 1.00 71.19 208 TYR A C 1
ATOM 1623 O O . TYR A 1 208 ? 27.678 34.568 -20.798 1.00 71.19 208 TYR A O 1
ATOM 1631 N N . PRO A 1 209 ? 26.461 32.946 -21.779 1.00 62.41 209 PRO A N 1
ATOM 1632 C CA . PRO A 1 209 ? 27.438 32.713 -22.829 1.00 62.41 209 PRO A CA 1
ATOM 1633 C C . PRO A 1 209 ? 27.560 33.972 -23.693 1.00 62.41 209 PRO A C 1
ATOM 1635 O O . PRO A 1 209 ? 26.601 34.400 -24.340 1.00 62.41 209 PRO A O 1
ATOM 1638 N N . ALA A 1 210 ? 28.748 34.573 -23.709 1.00 55.16 210 ALA A N 1
ATOM 1639 C CA . ALA A 1 210 ? 29.051 35.637 -24.649 1.00 55.16 210 ALA A CA 1
ATOM 1640 C C . ALA A 1 210 ? 29.160 35.028 -26.055 1.00 55.16 210 ALA A C 1
ATOM 1642 O O . ALA A 1 210 ? 29.896 34.067 -26.278 1.00 55.16 210 ALA A O 1
ATOM 1643 N N . LYS A 1 211 ? 28.427 35.578 -27.029 1.00 43.38 211 LYS A N 1
ATOM 1644 C CA . LYS A 1 211 ? 28.600 35.202 -28.437 1.00 43.38 211 LYS A CA 1
ATOM 1645 C C . LYS A 1 211 ? 29.930 35.773 -28.938 1.00 43.38 211 LYS A C 1
ATOM 1647 O O . LYS A 1 211 ? 29.959 36.899 -29.425 1.00 43.38 211 LYS A O 1
ATOM 1652 N N . GLN A 1 212 ? 31.021 35.016 -28.855 1.00 41.78 212 GLN A N 1
ATOM 1653 C CA . GLN A 1 212 ? 32.220 35.309 -29.641 1.00 41.78 212 GLN A CA 1
ATOM 1654 C C . GLN A 1 212 ? 32.125 34.616 -31.005 1.00 41.78 212 GLN A C 1
ATOM 1656 O O . GLN A 1 212 ? 31.878 33.414 -31.099 1.00 41.78 212 GLN A O 1
ATOM 1661 N N . LYS A 1 213 ? 32.313 35.380 -32.087 1.00 33.66 213 LYS A N 1
ATOM 1662 C CA . LYS A 1 213 ? 32.539 34.813 -33.421 1.00 33.66 213 LYS A CA 1
ATOM 1663 C C . LYS A 1 213 ? 33.961 34.246 -33.452 1.00 33.66 213 LYS A C 1
ATOM 1665 O O . LYS A 1 213 ? 34.908 35.013 -33.571 1.00 33.66 213 LYS A O 1
ATOM 1670 N N . LEU A 1 214 ? 34.112 32.927 -33.364 1.00 35.00 214 LEU A N 1
ATOM 1671 C CA . LEU A 1 214 ? 35.392 32.254 -33.601 1.00 35.00 214 LEU A CA 1
ATOM 1672 C C . LEU A 1 214 ? 35.526 31.901 -35.088 1.00 35.00 214 LEU A C 1
ATOM 1674 O O . LEU A 1 214 ? 34.829 31.025 -35.599 1.00 35.00 214 LEU A O 1
ATOM 1678 N N . SER A 1 215 ? 36.437 32.578 -35.792 1.00 31.47 215 SER A N 1
ATOM 1679 C CA . SER A 1 215 ? 36.895 32.200 -37.134 1.00 31.47 215 SER A CA 1
ATOM 1680 C C . SER A 1 215 ? 38.045 31.195 -37.038 1.00 31.47 215 SER A C 1
ATOM 1682 O O . SER A 1 215 ? 39.182 31.504 -37.377 1.00 31.47 215 SER A O 1
ATOM 1684 N N . SER A 1 216 ? 37.791 30.011 -36.494 1.00 26.73 216 SER A N 1
ATOM 1685 C CA . SER A 1 216 ? 38.616 28.807 -36.683 1.00 26.73 216 SER A CA 1
ATOM 1686 C C . SER A 1 216 ? 38.004 27.673 -35.872 1.00 26.73 216 SER A C 1
ATOM 1688 O O . SER A 1 216 ? 37.513 27.860 -34.760 1.00 26.73 216 SER A O 1
ATOM 1690 N N . ARG A 1 217 ? 37.948 26.488 -36.480 1.00 37.25 217 ARG A N 1
ATOM 1691 C CA . ARG A 1 217 ? 37.331 25.308 -35.877 1.00 37.25 217 ARG A CA 1
ATOM 1692 C C . ARG A 1 217 ? 38.271 24.741 -34.810 1.00 37.25 217 ARG A C 1
ATOM 1694 O O . ARG A 1 217 ? 39.446 24.540 -35.088 1.00 37.25 217 ARG A O 1
ATOM 1701 N N . CYS A 1 218 ? 37.676 24.388 -33.670 1.00 33.38 218 CYS A N 1
ATOM 1702 C CA . CYS A 1 218 ? 38.222 23.530 -32.616 1.00 33.38 218 CYS A CA 1
ATOM 1703 C C . CYS A 1 218 ? 39.176 24.179 -31.595 1.00 33.38 218 CYS A C 1
ATOM 1705 O O . CYS A 1 218 ? 40.353 23.851 -31.568 1.00 33.38 218 CYS A O 1
ATOM 1707 N N . VAL A 1 219 ? 38.619 24.977 -30.675 1.00 31.33 219 VAL A N 1
ATOM 1708 C CA . VAL A 1 219 ? 38.958 24.965 -29.235 1.00 31.33 219 VAL A CA 1
ATOM 1709 C C . VAL A 1 219 ? 37.673 25.339 -28.480 1.00 31.33 219 VAL A C 1
ATOM 1711 O O . VAL A 1 219 ? 37.196 26.463 -28.601 1.00 31.33 219 VAL A O 1
ATOM 1714 N N . LEU A 1 220 ? 37.064 24.412 -27.734 1.00 35.72 220 LEU A N 1
ATOM 1715 C CA . LEU A 1 220 ? 35.998 24.738 -26.770 1.00 35.72 220 LEU A CA 1
ATOM 1716 C C . LEU A 1 220 ? 36.673 25.092 -25.439 1.00 35.72 220 LEU A C 1
ATOM 1718 O O . LEU A 1 220 ? 36.634 24.342 -24.472 1.00 35.72 220 LEU A O 1
ATOM 1722 N N . GLY A 1 221 ? 37.382 26.217 -25.445 1.00 39.19 221 GLY A N 1
ATOM 1723 C CA . GLY A 1 221 ? 37.928 26.855 -24.255 1.00 39.19 221 GLY A CA 1
ATOM 1724 C C . GLY A 1 221 ? 37.021 28.023 -23.917 1.00 39.19 221 GLY A C 1
ATOM 1725 O O . GLY A 1 221 ? 37.018 29.023 -24.628 1.00 39.19 221 GLY A O 1
ATOM 1726 N N . LEU A 1 222 ? 36.196 27.876 -22.883 1.00 41.00 222 LEU A N 1
ATOM 1727 C CA . LEU A 1 222 ? 35.420 28.987 -22.347 1.00 41.00 222 LEU A CA 1
ATOM 1728 C C . LEU A 1 222 ? 36.352 29.779 -21.420 1.00 41.00 222 LEU A C 1
ATOM 1730 O O . LEU A 1 222 ? 36.571 29.385 -20.278 1.00 41.00 222 LEU A O 1
ATOM 1734 N N . GLU A 1 223 ? 36.951 30.851 -21.932 1.00 37.50 223 GLU A N 1
ATOM 1735 C CA . GLU A 1 223 ? 37.816 31.734 -21.148 1.00 37.50 223 GLU A CA 1
ATOM 1736 C C . GLU A 1 223 ? 36.932 32.663 -20.303 1.00 37.50 223 GLU A C 1
ATOM 1738 O O . GLU A 1 223 ? 36.206 33.514 -20.821 1.00 37.50 223 GLU A O 1
ATOM 1743 N N . ILE A 1 224 ? 36.922 32.443 -18.988 1.00 45.66 224 ILE A N 1
ATOM 1744 C CA . ILE A 1 224 ? 36.129 33.227 -18.040 1.00 45.66 224 ILE A CA 1
ATOM 1745 C C . ILE A 1 224 ? 37.085 34.100 -17.245 1.00 45.66 224 ILE A C 1
ATOM 1747 O O . ILE A 1 224 ? 37.720 33.641 -16.302 1.00 45.66 224 ILE A O 1
ATOM 1751 N N . THR A 1 225 ? 37.174 35.378 -17.605 1.00 41.19 225 THR A N 1
ATOM 1752 C CA . THR A 1 225 ? 37.880 36.377 -16.798 1.00 41.19 225 THR A CA 1
ATOM 1753 C C . THR A 1 225 ? 36.965 36.843 -15.672 1.00 41.19 225 THR A C 1
ATOM 1755 O O . THR A 1 225 ? 36.117 37.712 -15.866 1.00 41.19 225 THR A O 1
ATOM 1758 N N . VAL A 1 226 ? 37.114 36.261 -14.482 1.00 48.75 226 VAL A N 1
ATOM 1759 C CA . VAL A 1 226 ? 36.459 36.758 -13.266 1.00 48.75 226 VAL A CA 1
ATOM 1760 C C . VAL A 1 226 ? 37.541 37.054 -12.240 1.00 48.75 226 VAL A C 1
ATOM 1762 O O . VAL A 1 226 ? 38.247 36.158 -11.784 1.00 48.75 226 VAL A O 1
ATOM 1765 N N . ASN A 1 227 ? 37.681 38.331 -11.886 1.00 43.75 227 ASN A N 1
ATOM 1766 C CA . ASN A 1 227 ? 38.588 38.759 -10.831 1.00 43.75 227 ASN A CA 1
ATOM 1767 C C . ASN A 1 227 ? 38.107 38.184 -9.490 1.00 43.75 227 ASN A C 1
ATOM 1769 O O . ASN A 1 227 ? 37.074 38.590 -8.959 1.00 43.75 227 ASN A O 1
ATOM 1773 N N . ASN A 1 228 ? 38.879 37.237 -8.957 1.00 48.50 228 ASN A N 1
ATOM 1774 C CA . ASN A 1 228 ? 38.870 36.823 -7.554 1.00 48.50 228 ASN A CA 1
ATOM 1775 C C . ASN A 1 228 ? 37.520 36.358 -6.965 1.00 48.50 228 ASN A C 1
ATOM 1777 O O . ASN A 1 228 ? 37.286 36.531 -5.771 1.00 48.50 228 ASN A O 1
ATOM 1781 N N . SER A 1 229 ? 36.632 35.761 -7.768 1.00 49.81 229 SER A N 1
ATOM 1782 C CA . SER A 1 229 ? 35.305 35.326 -7.297 1.00 49.81 229 SER A CA 1
ATOM 1783 C C . SER A 1 229 ? 35.048 33.831 -7.513 1.00 49.81 229 SER A C 1
ATOM 1785 O O . SER A 1 229 ? 35.482 33.247 -8.507 1.00 49.81 229 SER A O 1
ATOM 1787 N N . ILE A 1 230 ? 34.323 33.219 -6.572 1.00 50.59 230 ILE A N 1
ATOM 1788 C CA . ILE A 1 230 ? 33.933 31.800 -6.579 1.00 50.59 230 ILE A CA 1
ATOM 1789 C C . ILE A 1 230 ? 32.867 31.569 -7.657 1.00 50.59 230 ILE A C 1
ATOM 1791 O O . ILE A 1 230 ? 31.894 32.327 -7.738 1.00 50.59 230 ILE A O 1
ATOM 1795 N N . ALA A 1 231 ? 33.031 30.522 -8.473 1.00 54.22 231 ALA A N 1
ATOM 1796 C CA . ALA A 1 231 ? 32.087 30.155 -9.524 1.00 54.22 231 ALA A CA 1
ATOM 1797 C C . ALA A 1 231 ? 31.430 28.792 -9.253 1.00 54.22 231 ALA A C 1
ATOM 1799 O O . ALA A 1 231 ? 32.075 27.800 -8.927 1.00 54.22 231 ALA A O 1
ATOM 1800 N N . TYR A 1 232 ? 30.116 28.753 -9.435 1.00 48.03 232 TYR A N 1
ATOM 1801 C CA . TYR A 1 232 ? 29.260 27.583 -9.316 1.00 48.03 232 TYR A CA 1
ATOM 1802 C C . TYR A 1 232 ? 28.873 27.084 -10.697 1.00 48.03 232 TYR A C 1
ATOM 1804 O O . TYR A 1 232 ? 28.377 27.849 -11.535 1.00 48.03 232 TYR A O 1
ATOM 1812 N N . TYR A 1 233 ? 29.027 25.780 -10.888 1.00 53.50 233 TYR A N 1
ATOM 1813 C CA . TYR A 1 233 ? 28.659 25.074 -12.101 1.00 53.50 233 TYR A CA 1
ATOM 1814 C C . TYR A 1 233 ? 27.570 24.059 -11.765 1.00 53.50 233 TYR A C 1
ATOM 1816 O O . TYR A 1 233 ? 27.705 23.248 -10.850 1.00 53.50 233 TYR A O 1
ATOM 1824 N N . PHE A 1 234 ? 26.491 24.082 -12.536 1.00 46.69 234 PHE A N 1
ATOM 1825 C CA . PHE A 1 234 ? 25.516 23.003 -12.569 1.00 46.69 234 PHE A CA 1
ATOM 1826 C C . PHE A 1 234 ? 25.881 22.114 -13.743 1.00 46.69 234 PHE A C 1
ATOM 1828 O O . PHE A 1 234 ? 25.716 22.514 -14.896 1.00 46.69 234 PHE A O 1
ATOM 1835 N N . LEU A 1 235 ? 26.412 20.933 -13.457 1.00 50.94 235 LEU A N 1
ATOM 1836 C CA . LEU A 1 235 ? 26.831 19.977 -14.469 1.00 50.94 235 LEU A CA 1
ATOM 1837 C C . LEU A 1 235 ? 25.841 18.808 -14.506 1.00 50.94 235 LEU A C 1
ATOM 1839 O O . LEU A 1 235 ? 25.316 18.372 -13.477 1.00 50.94 235 LEU A O 1
ATOM 1843 N N . THR A 1 236 ? 25.570 18.298 -15.706 1.00 44.72 236 THR A N 1
ATOM 1844 C CA . THR A 1 236 ? 24.742 17.098 -15.882 1.00 44.72 236 THR A CA 1
ATOM 1845 C C . THR A 1 236 ? 25.656 15.886 -15.892 1.00 44.72 236 THR A C 1
ATOM 1847 O O . THR A 1 236 ? 26.509 15.761 -16.776 1.00 44.72 236 THR A O 1
ATOM 1850 N N . LYS A 1 237 ? 25.511 15.021 -14.887 1.00 43.81 237 LYS A N 1
ATOM 1851 C CA . LYS A 1 237 ? 26.318 13.804 -14.777 1.00 43.81 237 LYS A CA 1
ATOM 1852 C C . LYS A 1 237 ? 25.729 12.721 -15.680 1.00 43.81 237 LYS A C 1
ATOM 1854 O O . LYS A 1 237 ? 24.527 12.470 -15.606 1.00 43.81 237 LYS A O 1
ATOM 1859 N N . CYS A 1 238 ? 26.560 12.058 -16.481 1.00 45.97 238 CYS A N 1
ATOM 1860 C CA . CYS A 1 238 ? 26.162 10.808 -17.126 1.00 45.97 238 CYS A CA 1
ATOM 1861 C C . CYS A 1 238 ? 26.438 9.648 -16.163 1.00 45.97 238 CYS A C 1
ATOM 1863 O O . CYS A 1 238 ? 27.532 9.540 -15.610 1.00 45.97 238 CYS A O 1
ATOM 1865 N N . PHE A 1 239 ? 25.451 8.779 -15.940 1.00 43.25 239 PHE A N 1
ATOM 1866 C CA . PHE A 1 239 ? 25.688 7.517 -15.242 1.00 43.25 239 PHE A CA 1
ATOM 1867 C C . PHE A 1 239 ? 26.308 6.521 -16.225 1.00 43.25 239 PHE A C 1
ATOM 1869 O O . PHE A 1 239 ? 25.599 5.976 -17.071 1.00 43.25 239 PHE A O 1
ATOM 1876 N N . ASN A 1 240 ? 27.616 6.291 -16.094 1.00 43.25 240 ASN A N 1
ATOM 1877 C CA . ASN A 1 240 ? 28.275 5.125 -16.674 1.00 43.25 240 ASN A CA 1
ATOM 1878 C C . ASN A 1 240 ? 28.009 3.923 -15.758 1.00 43.25 240 ASN A C 1
ATOM 1880 O O . ASN A 1 240 ? 28.409 3.945 -14.592 1.00 43.25 240 ASN A O 1
ATOM 1884 N N . TRP A 1 241 ? 27.314 2.917 -16.288 1.00 45.78 241 TRP A N 1
ATOM 1885 C CA . TRP A 1 241 ? 27.230 1.567 -15.730 1.00 45.78 241 TRP A CA 1
ATOM 1886 C C . TRP A 1 241 ? 27.979 0.617 -16.656 1.00 45.78 241 TRP A C 1
ATOM 1888 O O . TRP A 1 241 ? 27.774 0.741 -17.886 1.00 45.78 241 TRP A O 1
#

pLDDT: mean 77.74, std 17.35, range [26.73, 94.62]

Organism: NCBI:txid412755

Foldseek 3Di:
DDDPQDDPCCQPQVKDKDAFADQQFDFKDADRHPQKWDDQALAPVDPRRVVTQKWKWKDQQVPATDTDSADWDDDTRMIGGPDGDHHRMMMMITGQPCQQGDHHPSNSHDCRSVVSNPDVPPDDLVNVLVVCCVPAEDDPHPHNDDDSVVSSVVSVVVVVVVCCVVDFDWDKDKDWQPPVQDDDDDPQFDDWDWKWWADPVRDTGTDDDDDDDDPDDDDPTPRDDDPGIIMMITTGGDDDD

Radius of gyration: 31.68 Å; chains: 1; bounding box: 78×59×62 Å

Secondary structure (DSSP, 8-state):
-----S-HHHHHH-EEEEE---TT-EEEEE---SSPP--S-S-TTSGGGGG-SEEEEEESSSSS-EE--S-EEEETTEEEEEEEEPTT-EEEEEE-BTT--SSTTS--BSSHHHHHSTT-----HHHHHHHHHHHHBSTTSSBS---HHHHHHHHHHHHHHHHHHH---EEEEEEPPPTT---PPPTTEEEEEEEEEE-TTS-EEEPPPP-----SS---------SS--EEEEEEE----

=== Feature glossary ===
The record interleaves many kinds of information about one protein. Here is each kind framed as the question it answers.

Q: What does the local fold look like, residue by residue?
A: The Foldseek 3Di string encodes local tertiary geometry as a 20-letter alphabet — one character per residue — derived from the relative positions of nearby Cα atoms. Unlike the amino-acid sequence, 3Di is a direct function of the 3D structure, so two proteins with the same fold have similar 3Di strings even at low sequence identity.

Q: Which residues are in helices, strands, or loops?
A: The SS8 string is DSSP's per-residue secondary-structure call. α-helix (H) means an i→i+4 H-bond ladder; β-strand (E) means the residue participates in a β-sheet; 3₁₀ (G) and π (I) are tighter and wider helices; T/S are turns/bends; '-' is loop.

Q: How big and how compact is the whole molecule?
A: Radius of gyration (Rg) is the root-mean-square distance of Cα atoms from their centroid — a single number for overall size and compactness. A globular domain of N residues has Rg ≈ 2.2·N^0.38 Å; an extended or disordered chain has a much larger Rg. The Cα contact count is the number of residue pairs whose Cα atoms are within 8 Å and are more than four positions apart in sequence — a standard proxy for tertiary packing density. The bounding box is the smallest axis-aligned box enclosing all Cα atoms.

Q: Where is each backbone atom in 3D?
A: Structure coordinates are given as an mmCIF _atom_site loop: one row per atom with element, residue name, chain id, sequence number, and x/y/z position in Å. Only the four main-chain atoms per residue are included here; side chains are omitted to keep the record compact.

Q: What is the amino-acid chain?
A: Primary structure: the covalent order of the twenty standard amino acids along the backbone. Two proteins with the same sequence will (almost always) fold to the same structure; two with 30% identity often share a fold but not the details.

Q: What if only a Cα trace is available?
A: Three-state secondary structure (P-SEA) collapses the eight DSSP classes into helix (a), strand (b), and coil (c). P-SEA assigns these from Cα geometry alone — distances and angles — without requiring backbone oxygens, so it works on any Cα trace.

Q: What family and function is it annotated with?
A: Database cross-references. InterPro integrates a dozen domain/family signature databases into unified entries with residue-range hits. GO terms attach function/process/location labels with evidence codes. CATH codes position the fold in a four-level structural taxonomy. Organism is the NCBI-taxonomy species name.

Q: How confident is the AlphaFold model at each residue?
A: pLDDT is the predicted lDDT-Cα score: AlphaFold's confidence that the local environment of each residue (all inter-atomic distances within 15 Å) is correctly placed. It is a per-residue number between 0 and 100, with higher meaning more reliable.

Q: How mobile is each atom in the crystal?
A: B-factor (Debye–Waller factor) reflects atomic displacement in the crystal lattice. It is an experimental observable (units Å²), not a prediction; low values mean the atom is pinned down, high values mean it moves or is heterogeneous across the crystal.

Q: Which residues are buried vs exposed?
A: SASA measures how much of the protein is reachable by solvent. It is computed by rolling a water-sized probe over the atomic surface and summing the exposed area (Å²). Per-residue SASA distinguishes core (buried, low SASA) from surface (exposed, high SASA) residues; total SASA is a whole-molecule size measure.

Q: What do the diagnostic plots show?
A: Plot images: a contact map (which residues are close in 3D, as an N×N binary image), a Ramachandran scatter (backbone torsion angles, revealing secondary-structure composition at a glance), and — for AlphaFold structures — a PAE heatmap (pairwise prediction confidence).

Q: What known structures does this most resemble?
A: The Foldseek neighbor list gives the closest experimentally determined structures in the PDB, ranked by structural alignment. TM-score near 1 means near-identical fold; near 0.3 means only rough topology match. This is how one finds what a novel AlphaFold prediction most resembles in the solved-structure universe.

Q: Are the domains correctly placed relative to each other?
A: Predicted aligned error is AlphaFold's pairwise confidence. Unlike pLDDT (per-residue), PAE is per-residue-pair and captures whether two parts of the structure are correctly placed relative to each other. Units are ångströms of expected positional error.

Q: What do the rendered images show?
A: Structure images are PyMOL renders from six orthogonal camera directions. Cartoon representation draws helices as coils and strands as arrows; sticks shows the backbone as bonds; surface shows the solvent-excluded envelope. Rainbow coloring maps sequence position to hue (blue→red, N→C); chain coloring assigns a distinct color per polypeptide.

Q: What are the backbone torsion angles?
A: φ (phi) and ψ (psi) are the two rotatable backbone dihedrals per residue: φ is the C(i-1)–N–Cα–C torsion, ψ is the N–Cα–C–N(i+1) torsion, both in degrees on (−180°, 180°]. α-helical residues cluster near (−60°, −45°); β-strand residues near (−120°, +130°). A Ramachandran plot is simply a scatter of (φ, ψ) for every residue.